Protein AF-A0A178EFN9-F1 (afdb_monomer)

pLDDT: mean 79.37, std 20.4, range [29.25, 98.12]

Mean predicted aligned error: 11.9 Å

Radius of gyration: 24.53 Å; Cα contacts (8 Å, |Δi|>4): 464; chains: 1; bounding box: 52×57×67 Å

Solvent-accessible surface area (backbone atoms only — not comparable to full-atom values): 20384 Å² total; per-residue (Å²): 136,83,85,78,79,77,87,77,89,69,90,78,78,89,78,88,77,84,82,79,88,77,90,71,89,74,72,82,73,59,66,64,59,57,55,54,67,71,31,71,63,54,55,52,53,62,71,69,46,51,75,69,51,45,48,48,52,30,69,74,31,69,67,50,29,67,67,36,65,81,36,65,70,52,40,48,57,56,51,56,60,67,62,61,73,94,62,88,69,56,69,47,50,13,76,84,83,54,54,77,31,40,63,90,58,31,48,48,62,30,41,59,79,42,78,42,79,45,92,44,94,91,48,72,61,51,34,25,23,26,43,67,80,42,89,60,46,27,36,39,40,52,67,79,77,77,46,96,76,67,67,94,82,65,75,77,89,65,59,48,92,80,42,82,88,38,65,62,56,60,53,42,23,37,30,35,28,77,89,49,94,54,77,51,75,68,42,52,33,65,60,60,27,67,38,46,54,12,61,46,55,66,54,66,59,66,87,60,85,87,48,63,77,49,37,61,46,44,39,61,60,34,54,56,64,52,49,36,47,40,46,28,18,67,67,48,44,74,70,18,51,35,70,35,57,67,51,35,67,79,57,50,69,88,60,81,78,43,76,84,76,92,52,68,70,70,45,76,30,70,54,23,52,30,66,65,30,67,72,35,50,34,35,55,72,60,47,53,53,48,54,51,49,38,54,68,66,52,83,50,96,62,90,68,80,94,54,92,79,45,54,8,68,77,69,80,44,64,38,80,44,34,35,29,70,69,72,62,11,39,40,51,65,86,77,71,87,120

Sequence (338 aa):
MKRKRSPELVNVEARKKSALNSSQDEKPKALLVECLQQYGLLRSIVSSLLPEDLLALALSSKAIHSAIVPRPCSLTNLLGKLESVDRHVETKPCIRCKVTTCDECRIHCLYQSIYEAPSDPDDLPNFSGHVLLDKDEVPILSPHHLVHELPPDSKPWADPSKSLDGPYHDQGFLDAPLEMDMPGTPESMKELLDLDLGQHSLVNFSGSSHFARPTAVLRALCMTTEARKVAICSSCYDGRAKNGPAAMAPPMTGLSWIPEMNDTSIKPCHCTMRSHFVDRWLCLRCYEVEKSTIGLCNNSEEFKWPGVGELCRCEEHKADHVICVWCWGEVKDYNYEH

Secondary structure (DSSP, 8-state):
------------------------------HHHHHHHH-HHHHHHHHTS-HHHHHHHHHH-HHHHHHHTT-HHHHHHHHTTTS-------EEE-TTT--EEEGGGB--SEEEEEEE--SSTTSPPEEEEEETT-SS-EEEE-HHHH-SS--TTPPPP--TTT-SS---TT-SEE---TT-------EEHHHHHH--TTT--GGGT---TTS-SS-TTTHHHHHHHHHTEEEE-HHHHHHTGGG-GGGSSS---S-TTSPP--SSSPPBP---HIIIIISS--BHHHHHHHHHHHHHHS--SS-----TTPBPTTSSSB--EEEETTT-PBP--TT---

Structure (mmCIF, N/CA/C/O backbone):
data_AF-A0A178EFN9-F1
#
_entry.id   AF-A0A178EFN9-F1
#
loop_
_atom_site.group_PDB
_atom_site.id
_atom_site.type_symbol
_atom_site.label_atom_id
_atom_site.label_alt_id
_atom_site.label_comp_id
_atom_site.label_asym_id
_atom_site.label_entity_id
_atom_site.label_seq_id
_atom_site.pdbx_PDB_ins_code
_atom_site.Cartn_x
_atom_site.Cartn_y
_atom_site.Cartn_z
_atom_site.occupancy
_atom_site.B_iso_or_equiv
_atom_site.auth_seq_id
_atom_site.auth_comp_id
_atom_site.auth_asym_id
_atom_site.auth_atom_id
_atom_site.pdbx_PDB_model_num
ATOM 1 N N . MET A 1 1 ? 27.456 5.545 -5.281 1.00 35.94 1 MET A N 1
ATOM 2 C CA . MET A 1 1 ? 27.609 6.657 -6.249 1.00 35.94 1 MET A CA 1
ATOM 3 C C . MET A 1 1 ? 27.404 7.997 -5.548 1.00 35.94 1 MET A C 1
ATOM 5 O O . MET A 1 1 ? 26.344 8.229 -4.988 1.00 35.94 1 MET A O 1
ATOM 9 N N . LYS A 1 2 ? 28.412 8.878 -5.527 1.00 29.25 2 LYS A N 1
ATOM 10 C CA . LYS A 1 2 ? 28.249 10.255 -5.032 1.00 29.25 2 LYS A CA 1
ATOM 11 C C . LYS A 1 2 ? 27.724 11.108 -6.184 1.00 29.25 2 LYS A C 1
ATOM 13 O O . LYS A 1 2 ? 28.490 11.394 -7.101 1.00 29.25 2 LYS A O 1
ATOM 18 N N . ARG A 1 3 ? 2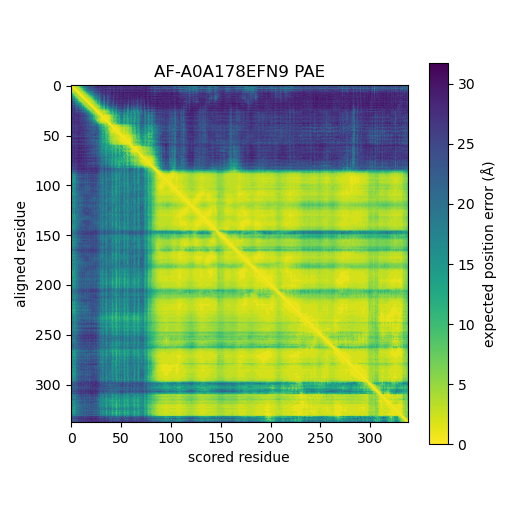6.464 11.551 -6.131 1.00 41.88 3 ARG A N 1
ATOM 19 C CA . ARG A 1 3 ? 26.011 12.674 -6.966 1.00 41.88 3 ARG A CA 1
ATOM 20 C C . ARG A 1 3 ? 26.815 13.910 -6.549 1.00 41.88 3 ARG A C 1
ATOM 22 O O . ARG A 1 3 ? 26.495 14.577 -5.568 1.00 41.88 3 ARG A O 1
ATOM 29 N N . LYS A 1 4 ? 27.912 14.185 -7.259 1.00 33.22 4 LYS A N 1
ATOM 30 C CA . LYS A 1 4 ? 28.626 15.462 -7.177 1.00 33.22 4 LYS A CA 1
ATOM 31 C C . LYS A 1 4 ? 27.714 16.527 -7.787 1.00 33.22 4 LYS A C 1
ATOM 33 O O . LYS A 1 4 ? 27.714 16.717 -8.997 1.00 33.22 4 LYS A O 1
ATOM 38 N N . ARG A 1 5 ? 26.943 17.231 -6.955 1.00 44.25 5 ARG A N 1
ATOM 39 C CA . ARG A 1 5 ? 26.426 18.550 -7.335 1.00 44.25 5 ARG A CA 1
ATOM 40 C C . ARG A 1 5 ? 27.603 19.526 -7.298 1.00 44.25 5 ARG A C 1
ATOM 42 O O . ARG A 1 5 ? 28.142 19.814 -6.233 1.00 44.25 5 ARG A O 1
ATOM 49 N N . SER A 1 6 ? 28.037 19.954 -8.480 1.00 32.44 6 SER A N 1
ATOM 50 C CA . SER A 1 6 ? 28.964 21.073 -8.661 1.00 32.44 6 SER A CA 1
ATOM 51 C C . SER A 1 6 ? 28.305 22.372 -8.172 1.00 32.44 6 SER A C 1
ATOM 53 O O . SER A 1 6 ? 27.166 22.630 -8.568 1.00 32.44 6 SER A O 1
ATOM 55 N N . PRO A 1 7 ? 28.969 23.200 -7.345 1.00 43.84 7 PRO A N 1
ATOM 56 C CA . PRO A 1 7 ? 28.558 24.572 -7.115 1.00 43.84 7 PRO A CA 1
ATOM 57 C C . PRO A 1 7 ? 29.321 25.480 -8.087 1.00 43.84 7 PRO A C 1
ATOM 59 O O . PRO A 1 7 ? 30.402 25.971 -7.768 1.00 43.84 7 PRO A O 1
ATOM 62 N N . GLU A 1 8 ? 28.765 25.716 -9.274 1.00 34.41 8 GLU A N 1
ATOM 63 C CA . GLU A 1 8 ? 29.223 26.809 -10.135 1.00 34.41 8 GLU A CA 1
ATOM 64 C C . GLU A 1 8 ? 28.303 28.019 -9.968 1.00 34.41 8 GLU A C 1
ATOM 66 O O . GLU A 1 8 ? 27.203 28.103 -10.511 1.00 34.41 8 GLU A O 1
ATOM 71 N N . LEU A 1 9 ? 28.792 28.971 -9.171 1.00 47.69 9 LEU A N 1
ATOM 72 C CA . LEU A 1 9 ? 28.376 30.367 -9.200 1.00 47.69 9 LEU A CA 1
ATOM 73 C C . LEU A 1 9 ? 28.782 30.956 -10.554 1.00 47.69 9 LEU A C 1
ATOM 75 O O . LEU A 1 9 ? 29.934 31.338 -10.749 1.00 47.69 9 LEU A O 1
ATOM 79 N N . VAL A 1 10 ? 27.830 31.053 -11.479 1.00 37.47 10 VAL A N 1
ATOM 80 C CA . VAL A 1 10 ? 27.994 31.833 -12.708 1.00 37.47 10 VAL A CA 1
ATOM 81 C C . VAL A 1 10 ? 26.963 32.954 -12.709 1.00 37.47 10 VAL A C 1
ATOM 83 O O . VAL A 1 10 ? 25.757 32.725 -12.763 1.00 37.47 10 VAL A O 1
ATOM 86 N N . ASN A 1 11 ? 27.477 34.182 -12.629 1.00 42.84 11 ASN A N 1
ATOM 87 C CA . ASN A 1 11 ? 26.756 35.420 -12.895 1.00 42.84 11 ASN A CA 1
ATOM 88 C C . ASN A 1 11 ? 26.011 35.319 -14.231 1.00 42.84 11 ASN A C 1
ATOM 90 O O . ASN A 1 11 ? 26.639 35.178 -15.280 1.00 42.84 11 ASN A O 1
ATOM 94 N N . VAL A 1 12 ? 24.687 35.457 -14.203 1.00 32.41 12 VAL A N 1
ATOM 95 C CA . VAL A 1 12 ? 23.889 35.634 -15.417 1.00 32.41 12 VAL A CA 1
ATOM 96 C C . VAL A 1 12 ? 23.552 37.113 -15.554 1.00 32.41 12 VAL A C 1
ATOM 98 O O . VAL A 1 12 ? 22.639 37.631 -14.915 1.00 32.41 12 VAL A O 1
ATOM 101 N N . GLU A 1 13 ? 24.309 37.795 -16.412 1.00 33.09 13 GLU A N 1
ATOM 102 C CA . GLU A 1 13 ? 23.909 39.077 -16.979 1.00 33.09 13 GLU A CA 1
ATOM 103 C C . GLU A 1 13 ? 22.621 38.904 -17.794 1.00 33.09 13 GLU A C 1
ATOM 105 O O . GLU A 1 13 ? 22.495 38.028 -18.657 1.00 33.09 13 GLU A O 1
ATOM 110 N N . ALA A 1 14 ? 21.657 39.780 -17.527 1.00 37.41 14 ALA A N 1
ATOM 111 C CA . ALA A 1 14 ? 20.380 39.845 -18.214 1.00 37.41 14 ALA A CA 1
ATOM 112 C C . ALA A 1 14 ? 20.564 40.169 -19.710 1.00 37.41 14 ALA A C 1
ATOM 114 O O . ALA A 1 14 ? 20.709 41.326 -20.107 1.00 37.41 14 ALA A O 1
ATOM 115 N N . ARG A 1 15 ? 20.490 39.146 -20.571 1.00 34.66 15 ARG A N 1
ATOM 116 C CA . ARG A 1 15 ? 20.338 39.324 -22.023 1.00 34.66 15 ARG A CA 1
ATOM 117 C C . ARG A 1 15 ? 18.866 39.337 -22.418 1.00 34.66 15 ARG A C 1
ATOM 119 O O . ARG A 1 15 ? 18.204 38.309 -22.526 1.00 34.66 15 ARG A O 1
ATOM 126 N N . LYS A 1 16 ? 18.391 40.547 -22.700 1.00 41.34 16 LYS A N 1
ATOM 127 C CA . LYS A 1 16 ? 17.114 40.878 -23.336 1.00 41.34 16 LYS A CA 1
ATOM 128 C C . LYS A 1 16 ? 17.080 40.282 -24.756 1.00 41.34 16 LYS A C 1
ATOM 130 O O . LYS A 1 16 ? 17.695 40.828 -25.669 1.00 41.34 16 LYS A O 1
ATOM 135 N N . LYS A 1 17 ? 16.385 39.155 -24.953 1.00 36.28 17 LYS A N 1
ATOM 136 C CA . LYS A 1 17 ? 16.072 38.619 -26.290 1.00 36.28 17 LYS A CA 1
ATOM 137 C C . LYS A 1 17 ? 14.724 39.162 -26.761 1.00 36.28 17 LYS A C 1
ATOM 139 O O . LYS A 1 17 ? 13.675 38.825 -26.229 1.00 36.28 17 LYS A O 1
ATOM 144 N N . SER A 1 18 ? 14.805 40.023 -27.770 1.00 39.03 18 SER A N 1
ATOM 145 C CA . SER A 1 18 ? 13.711 40.457 -28.636 1.00 39.03 18 SER A CA 1
ATOM 146 C C . SER A 1 18 ? 13.150 39.254 -29.401 1.00 39.03 18 SER A C 1
ATOM 148 O O . SER A 1 18 ? 13.872 38.652 -30.196 1.00 39.03 18 SER A O 1
ATOM 150 N N . ALA A 1 19 ? 11.877 38.922 -29.181 1.00 36.00 19 ALA A N 1
ATOM 151 C CA . ALA A 1 19 ? 11.139 37.957 -29.985 1.00 36.00 19 ALA A CA 1
ATOM 152 C C . ALA A 1 19 ? 10.536 38.667 -31.208 1.00 36.00 19 ALA A C 1
ATOM 154 O O . ALA A 1 19 ? 9.646 39.505 -31.073 1.00 36.00 19 ALA A O 1
ATOM 155 N N . LEU A 1 20 ? 11.043 38.336 -32.399 1.00 40.62 20 LEU A N 1
ATOM 156 C CA . LEU A 1 20 ? 10.327 38.566 -33.649 1.00 40.62 20 LEU A CA 1
ATOM 157 C C . LEU A 1 20 ? 9.302 37.441 -33.823 1.00 40.62 20 LEU A C 1
ATOM 159 O O . LEU A 1 20 ? 9.655 36.263 -33.835 1.00 40.62 20 LEU A O 1
ATOM 163 N N . ASN A 1 21 ? 8.043 37.840 -33.970 1.00 40.84 21 ASN A N 1
ATOM 164 C CA . ASN A 1 21 ? 6.918 36.988 -34.320 1.00 40.84 21 ASN A CA 1
ATOM 165 C C . ASN A 1 21 ? 7.141 36.330 -35.690 1.00 40.84 21 ASN A C 1
ATOM 167 O O . ASN A 1 21 ? 7.241 37.023 -36.701 1.00 40.84 21 ASN A O 1
ATOM 171 N N . SER A 1 22 ? 7.147 34.998 -35.719 1.00 42.97 22 SER A N 1
ATOM 172 C CA . SER A 1 22 ? 6.887 34.207 -36.922 1.00 42.97 22 SER A CA 1
ATOM 173 C C . SER A 1 22 ? 5.625 33.394 -36.659 1.00 42.97 22 SER A C 1
ATOM 175 O O . SER A 1 22 ? 5.648 32.403 -35.932 1.00 42.97 22 SER A O 1
ATOM 177 N N . SER A 1 23 ? 4.501 33.880 -37.179 1.00 47.91 23 SER A N 1
ATOM 178 C CA . SER A 1 23 ? 3.215 33.191 -37.160 1.00 47.91 23 SER A CA 1
ATOM 179 C C . SER A 1 23 ? 3.258 32.037 -38.157 1.00 47.91 23 SER A C 1
ATOM 181 O O . SER A 1 23 ? 3.056 32.242 -39.355 1.00 47.91 23 SER A O 1
ATOM 183 N N . GLN A 1 24 ? 3.544 30.832 -37.670 1.00 40.91 24 GLN A N 1
ATOM 184 C CA . GLN A 1 24 ? 3.200 29.610 -38.387 1.00 40.91 24 GLN A CA 1
ATOM 185 C C . GLN A 1 24 ? 1.846 29.105 -37.887 1.00 40.91 24 GLN A C 1
ATOM 187 O O . GLN A 1 24 ? 1.642 28.956 -36.686 1.00 40.91 24 GLN A O 1
ATOM 192 N N . ASP A 1 25 ? 0.937 28.878 -38.836 1.00 50.22 25 ASP A N 1
ATOM 193 C CA . ASP A 1 25 ? -0.364 28.229 -38.668 1.00 50.22 25 ASP A CA 1
ATOM 194 C C . ASP A 1 25 ? -0.211 26.871 -37.961 1.00 50.22 25 ASP A C 1
ATOM 196 O O . ASP A 1 25 ? 0.028 25.835 -38.592 1.00 50.22 25 ASP A O 1
ATOM 200 N N . GLU A 1 26 ? -0.370 26.849 -36.637 1.00 44.16 26 GLU A N 1
ATOM 201 C CA . GLU A 1 26 ? -0.594 25.604 -35.913 1.00 44.16 26 GLU A CA 1
ATOM 202 C C . GLU A 1 26 ? -2.030 25.146 -36.170 1.00 44.16 26 GLU A C 1
ATOM 204 O O . GLU A 1 26 ? -3.004 25.718 -35.678 1.00 44.16 26 GLU A O 1
ATOM 209 N N . LYS A 1 27 ? -2.167 24.080 -36.966 1.00 45.72 27 LYS A N 1
ATOM 210 C CA . LYS A 1 27 ? -3.436 23.362 -37.102 1.00 45.72 27 LYS A CA 1
ATOM 211 C C . LYS A 1 27 ? -3.943 22.986 -35.704 1.00 45.72 27 LYS A C 1
ATOM 213 O O . LYS A 1 27 ? -3.154 22.447 -34.924 1.00 45.72 27 LYS A O 1
ATOM 218 N N . PRO A 1 28 ? -5.239 23.188 -35.402 1.00 44.12 28 PRO A N 1
ATOM 219 C CA . PRO A 1 28 ? -5.792 22.858 -34.098 1.00 44.12 28 PRO A CA 1
ATOM 220 C C . PRO A 1 28 ? -5.545 21.376 -33.811 1.00 44.12 28 PRO A C 1
ATOM 222 O O . PRO A 1 28 ? -6.045 20.493 -34.517 1.00 44.12 28 PRO A O 1
ATOM 225 N N . LYS A 1 29 ? -4.715 21.103 -32.800 1.00 45.50 29 LYS A N 1
ATOM 226 C CA . LYS A 1 29 ? -4.507 19.748 -32.293 1.00 45.50 29 LYS A CA 1
ATOM 227 C C . LYS A 1 29 ? -5.852 19.262 -31.758 1.00 45.50 29 LYS A C 1
ATOM 229 O O . LYS A 1 29 ? -6.569 19.992 -31.079 1.00 45.50 29 LYS A O 1
ATOM 234 N N . ALA A 1 30 ? -6.244 18.050 -32.140 1.00 45.56 30 ALA A N 1
ATOM 235 C CA . ALA A 1 30 ? -7.515 17.485 -31.714 1.00 45.56 30 ALA A CA 1
ATOM 236 C C . ALA A 1 30 ? -7.494 17.321 -30.188 1.00 45.56 30 ALA A C 1
ATOM 238 O O . ALA A 1 30 ? -6.746 16.488 -29.684 1.00 45.56 30 ALA A O 1
ATOM 239 N N . LEU A 1 31 ? -8.336 18.085 -29.485 1.00 48.25 31 LEU A N 1
ATOM 240 C CA . LEU A 1 31 ? -8.514 18.066 -28.024 1.00 48.25 31 LEU A CA 1
ATOM 241 C C . LEU A 1 31 ? -8.626 16.649 -27.448 1.00 48.25 31 LEU A C 1
ATOM 243 O O . LEU A 1 31 ? -8.136 16.384 -26.363 1.00 48.25 31 LEU A O 1
ATOM 247 N N . LEU A 1 32 ? -9.202 15.707 -28.201 1.00 44.31 32 LEU A N 1
ATOM 248 C CA . LEU A 1 32 ? -9.293 14.310 -27.786 1.00 44.31 32 LEU A CA 1
ATOM 249 C C . LEU A 1 32 ? -7.921 13.624 -27.666 1.00 44.31 32 LEU A C 1
ATOM 251 O O . LEU A 1 32 ? -7.755 12.792 -26.790 1.00 44.31 32 LEU A O 1
ATOM 255 N N . VAL A 1 33 ? -6.935 13.950 -28.507 1.00 44.97 33 VAL A N 1
ATOM 256 C CA . VAL A 1 33 ? -5.577 13.378 -28.420 1.00 44.97 33 VAL A CA 1
ATOM 257 C C . VAL A 1 33 ? -4.830 13.939 -27.212 1.00 44.97 33 VAL A C 1
ATOM 259 O O . VAL A 1 33 ? -4.165 13.173 -26.525 1.00 44.97 33 VAL A O 1
ATOM 262 N N . GLU A 1 34 ? -4.998 15.226 -26.901 1.00 52.00 34 GLU A N 1
ATOM 263 C CA . GLU A 1 34 ? -4.483 15.805 -25.652 1.00 52.00 34 GLU A CA 1
ATOM 264 C C . GLU A 1 34 ? -5.189 15.201 -24.429 1.00 52.00 34 GLU A C 1
ATOM 266 O O . GLU A 1 34 ? -4.517 14.773 -23.494 1.00 52.00 34 GLU A O 1
ATOM 271 N N . CYS A 1 35 ? -6.516 15.031 -24.464 1.00 47.50 35 CYS A N 1
ATOM 272 C CA . CYS A 1 35 ? -7.255 14.349 -23.398 1.00 47.50 35 CYS A CA 1
ATOM 273 C C . CYS A 1 35 ? -6.843 12.873 -23.245 1.00 47.50 35 CYS A C 1
ATOM 275 O O . CYS A 1 35 ? -6.719 12.391 -22.127 1.00 47.50 35 CYS A O 1
ATOM 277 N N . LEU A 1 36 ? -6.594 12.142 -24.335 1.00 47.72 36 LEU A N 1
ATOM 278 C CA . LEU A 1 36 ? -6.153 10.740 -24.285 1.00 47.72 36 LEU A CA 1
ATOM 279 C C . LEU A 1 36 ? -4.701 10.598 -23.802 1.00 47.72 36 LEU A C 1
ATOM 281 O O . LEU A 1 36 ? -4.361 9.582 -23.201 1.00 47.72 36 LEU A O 1
ATOM 285 N N . GLN A 1 37 ? -3.852 11.601 -24.040 1.00 46.38 37 GLN A N 1
ATOM 286 C CA . GLN A 1 37 ? -2.479 11.655 -23.526 1.00 46.38 37 GLN A CA 1
ATOM 287 C C . GLN A 1 37 ? -2.418 12.028 -22.039 1.00 46.38 37 GLN A C 1
ATOM 289 O O . GLN A 1 37 ? -1.485 11.615 -21.356 1.00 46.38 37 GLN A O 1
ATOM 294 N N . GLN A 1 38 ? -3.412 12.759 -21.528 1.00 47.25 38 GLN A N 1
ATOM 295 C CA . GLN A 1 38 ? -3.465 13.191 -20.127 1.00 47.25 38 GLN A CA 1
ATOM 296 C C . GLN A 1 38 ? -3.946 12.112 -19.143 1.00 47.25 38 GLN A C 1
ATOM 298 O O . GLN A 1 38 ? -3.759 12.271 -17.940 1.00 47.25 38 GLN A O 1
ATOM 303 N N . TYR A 1 39 ? -4.508 10.995 -19.615 1.00 46.72 39 TYR A N 1
ATOM 304 C CA . TYR A 1 39 ? -4.984 9.916 -18.744 1.00 46.72 39 TYR A CA 1
ATOM 305 C C . TYR A 1 39 ? -4.222 8.610 -19.000 1.00 46.72 39 TYR A C 1
ATOM 307 O O . TYR A 1 39 ? -4.608 7.801 -19.845 1.00 46.72 39 TYR A O 1
ATOM 315 N N . GLY A 1 40 ? -3.182 8.343 -18.200 1.00 46.19 40 GLY A N 1
ATOM 316 C CA . GLY A 1 40 ? -2.511 7.030 -18.151 1.00 46.19 40 GLY A CA 1
ATOM 317 C C . GLY A 1 40 ? -3.483 5.863 -17.901 1.00 46.19 40 GLY A C 1
ATOM 318 O O . GLY A 1 40 ? -3.280 4.758 -18.403 1.00 46.19 40 GLY A O 1
ATOM 319 N N . LEU A 1 41 ? -4.613 6.144 -17.243 1.00 42.72 41 LEU A N 1
ATOM 320 C CA . LEU A 1 41 ? -5.727 5.216 -17.041 1.00 42.72 41 LEU A CA 1
ATOM 321 C C . LEU A 1 41 ? -6.368 4.751 -18.359 1.00 42.72 41 LEU A C 1
ATOM 323 O O . LEU A 1 41 ?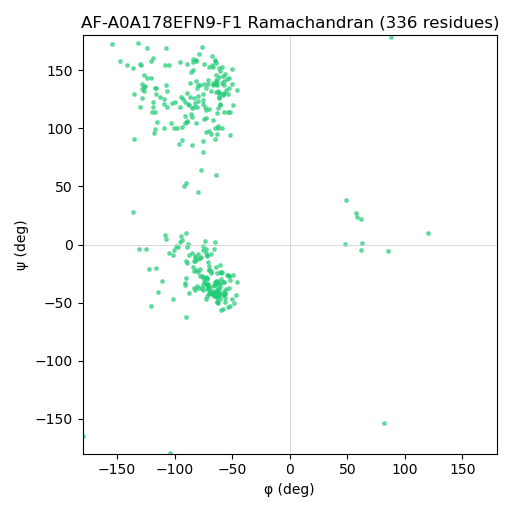 -6.687 3.578 -18.509 1.00 42.72 41 LEU A O 1
ATOM 327 N N . LEU A 1 42 ? -6.530 5.648 -19.338 1.00 53.06 42 LEU A N 1
ATOM 328 C CA . LEU A 1 42 ? -7.133 5.324 -20.635 1.00 53.06 42 LEU A CA 1
ATOM 329 C C . LEU A 1 42 ? -6.199 4.466 -21.484 1.00 53.06 42 LEU A C 1
ATOM 331 O O . LEU A 1 42 ? -6.670 3.560 -22.161 1.00 53.06 42 LEU A O 1
ATOM 335 N N . ARG A 1 43 ? -4.879 4.671 -21.389 1.00 51.03 43 ARG A N 1
ATOM 336 C CA . ARG A 1 43 ? -3.897 3.756 -21.990 1.00 51.03 43 ARG A CA 1
ATOM 337 C C . ARG A 1 43 ? -4.026 2.348 -21.407 1.00 51.03 43 ARG A C 1
ATOM 339 O O . ARG A 1 43 ? -4.001 1.406 -22.188 1.00 51.03 43 ARG A O 1
ATOM 346 N N . SER A 1 44 ? -4.200 2.236 -20.088 1.00 47.97 44 SER A N 1
ATOM 347 C CA . SER A 1 44 ? -4.365 0.960 -19.376 1.00 47.97 44 SER A CA 1
ATOM 348 C C . SER A 1 44 ? -5.697 0.261 -19.704 1.00 47.97 44 SER A C 1
ATOM 350 O O . SER A 1 44 ? -5.735 -0.942 -19.966 1.00 47.97 44 SER A O 1
ATOM 352 N N . ILE A 1 45 ? -6.794 1.025 -19.794 1.00 55.69 45 ILE A N 1
ATOM 353 C CA . ILE A 1 45 ? -8.109 0.524 -20.225 1.00 55.69 45 ILE A CA 1
ATOM 354 C C . ILE A 1 45 ? -8.036 0.032 -21.673 1.00 55.69 45 ILE A C 1
ATOM 356 O O . ILE A 1 45 ? -8.433 -1.091 -21.952 1.00 55.69 45 ILE A O 1
ATOM 360 N N . VAL A 1 46 ? -7.478 0.835 -22.585 1.00 61.25 46 VAL A N 1
ATOM 361 C CA . VAL A 1 46 ? -7.337 0.490 -24.009 1.00 61.25 46 VAL A CA 1
ATOM 362 C C . VAL A 1 46 ? -6.403 -0.708 -24.210 1.00 61.25 46 VAL A C 1
ATOM 364 O O . VAL A 1 46 ? -6.649 -1.502 -25.110 1.00 61.25 46 VAL A O 1
ATOM 367 N N . SER A 1 47 ? -5.377 -0.890 -23.370 1.00 52.94 47 SER A N 1
ATOM 368 C CA . SER A 1 47 ? -4.514 -2.082 -23.403 1.00 52.94 47 SER A CA 1
ATOM 369 C C . SER A 1 47 ? -5.136 -3.335 -22.784 1.00 52.94 47 SER A C 1
ATOM 371 O O . SER A 1 47 ? -4.573 -4.410 -22.949 1.00 52.94 47 SER A O 1
ATOM 373 N N . SER A 1 48 ? -6.267 -3.210 -22.085 1.00 54.28 48 SER A N 1
ATOM 374 C CA . SER A 1 48 ? -6.975 -4.333 -21.449 1.00 54.28 48 SER A CA 1
ATOM 375 C C . SER A 1 48 ? -8.187 -4.822 -22.252 1.00 54.28 48 SER A C 1
ATOM 377 O O . SER A 1 48 ? -8.840 -5.785 -21.857 1.00 54.28 48 SER A O 1
ATOM 379 N N . LEU A 1 49 ? -8.531 -4.141 -23.347 1.00 60.66 49 LEU A N 1
ATOM 380 C CA . LEU A 1 49 ? -9.625 -4.529 -24.233 1.00 60.66 49 LEU A CA 1
ATOM 381 C C . LEU A 1 49 ? -9.161 -5.626 -25.193 1.00 60.66 49 LEU A C 1
ATOM 383 O O . LEU A 1 49 ? -8.045 -5.572 -25.714 1.00 60.66 49 LEU A O 1
ATOM 387 N N . LEU A 1 50 ? -10.035 -6.597 -25.463 1.00 61.94 50 LEU A N 1
ATOM 388 C CA . LEU A 1 50 ? -9.787 -7.594 -26.500 1.00 61.94 50 LEU A CA 1
ATOM 389 C C . LEU A 1 50 ? -9.747 -6.925 -27.883 1.00 61.94 50 LEU A C 1
ATOM 391 O O . LEU A 1 50 ? -10.314 -5.842 -28.057 1.00 61.94 50 LEU A O 1
ATOM 395 N N . PRO A 1 51 ? -9.114 -7.548 -28.892 1.00 54.56 51 PRO A N 1
ATOM 396 C CA . PRO A 1 51 ? -9.077 -7.005 -30.248 1.00 54.56 51 PRO A CA 1
ATOM 397 C C . PRO A 1 51 ? -10.468 -6.658 -30.797 1.00 54.56 51 PRO A C 1
ATOM 399 O O . PRO A 1 51 ? -10.620 -5.623 -31.452 1.00 54.56 51 PRO A O 1
ATOM 402 N N . GLU A 1 52 ? -11.495 -7.464 -30.494 1.00 50.41 52 GLU A N 1
ATOM 403 C CA . GLU A 1 52 ? -12.871 -7.174 -30.908 1.00 50.41 52 GLU A CA 1
ATOM 404 C C . GLU A 1 52 ? -13.470 -5.973 -30.163 1.00 50.41 52 GLU A C 1
ATOM 406 O O . GLU A 1 52 ? -14.176 -5.171 -30.774 1.00 50.41 52 GLU A O 1
ATOM 411 N N . ASP A 1 53 ? -13.150 -5.797 -28.879 1.00 55.22 53 ASP A N 1
ATOM 412 C CA . ASP A 1 53 ? -13.636 -4.688 -28.050 1.00 55.22 53 ASP A CA 1
ATOM 413 C C . ASP A 1 53 ? -12.929 -3.368 -28.379 1.00 55.22 53 ASP A C 1
ATOM 415 O O . ASP A 1 53 ? -13.547 -2.305 -28.370 1.00 55.22 53 ASP A O 1
ATOM 419 N N . LEU A 1 54 ? -11.643 -3.424 -28.729 1.00 62.25 54 LEU A N 1
ATOM 420 C CA . LEU A 1 54 ? -10.869 -2.308 -29.277 1.00 62.25 54 LEU A CA 1
ATOM 421 C C . LEU A 1 54 ? -11.425 -1.861 -30.624 1.00 62.25 54 LEU A C 1
ATOM 423 O O . LEU A 1 54 ? -11.576 -0.662 -30.864 1.00 62.25 54 LEU A O 1
ATOM 427 N N . LEU A 1 55 ? -11.756 -2.821 -31.491 1.00 55.62 55 LEU A N 1
ATOM 428 C CA . LEU A 1 55 ? -12.400 -2.554 -32.770 1.00 55.62 55 LEU A CA 1
ATOM 429 C C . LEU A 1 55 ? -13.808 -1.985 -32.558 1.00 55.62 55 LEU A C 1
ATOM 431 O O . LEU A 1 55 ? -14.153 -0.987 -33.184 1.00 55.62 55 LEU A O 1
ATOM 435 N N . ALA A 1 56 ? -14.599 -2.541 -31.640 1.00 60.03 56 ALA A N 1
ATOM 436 C CA . ALA A 1 56 ? -15.921 -2.026 -31.293 1.00 60.03 56 ALA A CA 1
ATOM 437 C C . ALA A 1 56 ? -15.850 -0.619 -30.678 1.00 60.03 56 ALA A C 1
ATOM 439 O O . ALA A 1 56 ? -16.652 0.244 -31.037 1.00 60.03 56 ALA A O 1
ATOM 440 N N . LEU A 1 57 ? -14.870 -0.337 -29.814 1.00 67.19 57 LEU A N 1
ATOM 441 C CA . LEU A 1 57 ? -14.619 0.988 -29.237 1.00 67.19 57 LEU A CA 1
ATOM 442 C C . LEU A 1 57 ? -14.169 1.994 -30.307 1.00 67.19 57 LEU A C 1
ATOM 444 O O . LEU A 1 57 ? -14.648 3.130 -30.341 1.00 67.19 57 LEU A O 1
ATOM 448 N N . ALA A 1 58 ? -13.285 1.571 -31.212 1.00 58.75 58 ALA A N 1
ATOM 449 C CA . ALA A 1 58 ? -12.856 2.378 -32.344 1.00 58.75 58 ALA A CA 1
ATOM 450 C C . ALA A 1 58 ? -14.029 2.673 -33.290 1.00 58.75 58 ALA A C 1
ATOM 452 O O . ALA A 1 58 ? -14.193 3.817 -33.690 1.00 58.75 58 ALA A O 1
ATOM 453 N N . LEU A 1 59 ? -14.876 1.691 -33.609 1.00 54.56 59 LEU A N 1
ATOM 454 C CA . LEU A 1 59 ? -16.022 1.845 -34.515 1.00 54.56 59 LEU A CA 1
ATOM 455 C C . LEU A 1 59 ? -17.197 2.615 -33.889 1.00 54.56 59 LEU A C 1
ATOM 457 O O . LEU A 1 59 ? -17.901 3.333 -34.598 1.00 54.56 59 LEU A O 1
ATOM 461 N N . SER A 1 60 ? -17.410 2.499 -32.575 1.00 54.16 60 SER A N 1
ATOM 462 C CA . SER A 1 60 ? -18.493 3.190 -31.854 1.00 54.16 60 SER A CA 1
ATOM 463 C C . SER A 1 60 ? -18.176 4.655 -31.548 1.00 54.16 60 SER A C 1
ATOM 465 O O . SER A 1 60 ? -19.092 5.471 -31.432 1.00 54.16 60 SER A O 1
ATOM 467 N N . SER A 1 61 ? -16.894 5.029 -31.488 1.00 64.00 61 SER A N 1
ATOM 468 C CA . SER A 1 61 ? -16.464 6.415 -31.298 1.00 64.00 61 SER A CA 1
ATOM 469 C C . SER A 1 61 ? -15.842 6.986 -32.570 1.00 64.00 61 SER A C 1
ATOM 471 O O . SER A 1 61 ? -14.656 6.814 -32.856 1.00 64.00 61 SER A O 1
ATOM 473 N N . LYS A 1 62 ? -16.634 7.771 -33.314 1.00 58.88 62 LYS A N 1
ATOM 474 C CA . LYS A 1 62 ? -16.211 8.469 -34.546 1.00 58.88 62 LYS A CA 1
ATOM 475 C C . LYS A 1 62 ? -14.926 9.293 -34.357 1.00 58.88 62 LYS A C 1
ATOM 477 O O . LYS A 1 62 ? -14.139 9.440 -35.294 1.00 58.88 62 LYS A O 1
ATOM 482 N N . ALA A 1 63 ? -14.705 9.813 -33.151 1.00 54.72 63 ALA A N 1
ATOM 483 C CA . ALA A 1 63 ? -13.530 10.601 -32.806 1.00 54.72 63 ALA A CA 1
ATOM 484 C C . ALA A 1 63 ? -12.280 9.734 -32.543 1.00 54.72 63 ALA A C 1
ATOM 486 O O . ALA A 1 63 ? -11.195 10.105 -32.986 1.00 54.72 63 ALA A O 1
ATOM 487 N N . ILE A 1 64 ? -12.426 8.555 -31.921 1.00 56.78 64 ILE A N 1
ATOM 488 C CA . ILE A 1 64 ? -11.328 7.587 -31.729 1.00 56.78 64 ILE A CA 1
ATOM 489 C C . ILE A 1 64 ? -10.957 6.933 -33.065 1.00 56.78 64 ILE A C 1
ATOM 491 O O . ILE A 1 64 ? -9.774 6.889 -33.408 1.00 56.78 64 ILE A O 1
ATOM 495 N N . HIS A 1 65 ? -11.950 6.530 -33.871 1.00 56.97 65 HIS A N 1
ATOM 496 C CA . HIS A 1 65 ? -11.724 6.024 -35.227 1.00 56.97 65 HIS A CA 1
ATOM 497 C C . HIS A 1 65 ? -10.873 6.997 -36.045 1.00 56.97 65 HIS A C 1
ATOM 499 O O . HIS A 1 65 ? -9.841 6.621 -36.587 1.00 56.97 65 HIS A O 1
ATOM 505 N N . SER A 1 66 ? -11.285 8.268 -36.098 1.00 54.44 66 SER A N 1
ATOM 506 C CA . SER A 1 66 ? -10.628 9.300 -36.910 1.00 54.44 66 SER A CA 1
ATOM 507 C C . SER A 1 66 ? -9.232 9.670 -36.399 1.00 54.44 66 SER A C 1
ATOM 509 O O . SER A 1 66 ? -8.405 10.143 -37.177 1.00 54.44 66 SER A O 1
ATOM 511 N N . ALA A 1 67 ? -8.956 9.458 -35.110 1.00 53.12 67 ALA A N 1
ATOM 512 C CA . ALA A 1 67 ? -7.652 9.720 -34.512 1.00 53.12 67 ALA A CA 1
ATOM 513 C C . ALA A 1 67 ? -6.654 8.564 -34.717 1.00 53.12 67 ALA A C 1
ATOM 515 O O . ALA A 1 67 ? -5.468 8.826 -34.923 1.00 53.12 67 ALA A O 1
ATOM 516 N N . ILE A 1 68 ? -7.120 7.309 -34.667 1.00 50.88 68 ILE A N 1
ATOM 517 C CA . ILE A 1 68 ? -6.256 6.117 -34.618 1.00 50.88 68 ILE A CA 1
ATOM 518 C C . ILE A 1 68 ? -6.132 5.427 -35.983 1.00 50.88 68 ILE A C 1
ATOM 520 O O . ILE A 1 68 ? -5.024 5.107 -36.407 1.00 50.88 68 ILE A O 1
ATOM 524 N N . VAL A 1 69 ? -7.243 5.215 -36.693 1.00 52.25 69 VAL A N 1
ATOM 525 C CA . VAL A 1 69 ? -7.299 4.332 -37.875 1.00 52.25 69 VAL A CA 1
ATOM 526 C C . VAL A 1 69 ? -6.656 4.932 -39.142 1.00 52.25 69 VAL A C 1
ATOM 528 O O . VAL A 1 69 ? -5.956 4.204 -39.841 1.00 52.25 69 VAL A O 1
ATOM 531 N N . PRO A 1 70 ? -6.791 6.238 -39.461 1.00 51.41 70 PRO A N 1
ATOM 532 C CA . PRO A 1 70 ? -6.200 6.818 -40.672 1.00 51.41 70 PRO A CA 1
ATOM 533 C C . PRO A 1 70 ? -4.676 6.953 -40.636 1.00 51.41 70 PRO A C 1
ATOM 535 O O . PRO A 1 70 ? -4.084 7.350 -41.638 1.00 51.41 70 PRO A O 1
ATOM 538 N N . ARG A 1 71 ? -4.036 6.713 -39.484 1.00 54.22 71 ARG A N 1
ATOM 539 C CA . ARG A 1 71 ? -2.589 6.856 -39.307 1.00 54.22 71 ARG A CA 1
ATOM 540 C C . ARG A 1 71 ? -1.956 5.468 -39.305 1.00 54.22 71 ARG A C 1
ATOM 542 O O . ARG A 1 71 ? -2.032 4.799 -38.273 1.00 54.22 71 ARG A O 1
ATOM 549 N N . PRO A 1 72 ? -1.287 5.054 -40.400 1.00 45.62 72 PRO A N 1
ATOM 550 C CA . PRO A 1 72 ? -0.713 3.718 -40.515 1.00 45.62 72 PRO A CA 1
ATOM 551 C C . PRO A 1 72 ? 0.145 3.361 -39.300 1.00 45.62 72 PRO A C 1
ATOM 553 O O . PRO A 1 72 ? -0.119 2.355 -38.667 1.00 45.62 72 PRO A O 1
ATOM 556 N N . CYS A 1 73 ? 1.040 4.252 -38.856 1.00 44.75 73 CYS A N 1
ATOM 557 C CA . CYS A 1 73 ? 1.920 4.010 -37.705 1.00 44.75 73 CYS A CA 1
ATOM 558 C C . CYS A 1 73 ? 1.186 3.846 -36.358 1.00 44.75 73 CYS A C 1
ATOM 560 O O . CYS A 1 73 ? 1.666 3.135 -35.480 1.00 44.75 73 CYS A O 1
ATOM 562 N N . SER A 1 74 ? 0.038 4.503 -36.160 1.00 44.06 74 SER A N 1
ATOM 563 C CA . SER A 1 74 ? -0.752 4.382 -34.925 1.00 44.06 74 SER A CA 1
ATOM 564 C C . SER A 1 74 ? -1.513 3.060 -34.881 1.00 44.06 74 SER A C 1
ATOM 566 O O . SER A 1 74 ? -1.569 2.431 -33.827 1.00 44.06 74 SER A O 1
ATOM 568 N N . LEU A 1 75 ? -2.024 2.612 -36.031 1.00 49.44 75 LEU A N 1
ATOM 569 C CA . LEU A 1 75 ? -2.621 1.292 -36.191 1.00 49.44 75 LEU A CA 1
ATOM 570 C C . LEU A 1 75 ? -1.558 0.191 -36.058 1.00 49.44 75 LEU A C 1
ATOM 572 O O . LEU A 1 75 ? -1.781 -0.766 -35.330 1.00 49.44 75 LEU A O 1
ATOM 576 N N . THR A 1 76 ? -0.372 0.349 -36.654 1.00 51.84 76 THR A N 1
ATOM 577 C CA . THR A 1 76 ? 0.732 -0.615 -36.498 1.00 51.84 76 THR A CA 1
ATOM 578 C C . THR A 1 76 ? 1.257 -0.673 -35.062 1.00 51.84 76 THR A C 1
ATOM 580 O O . THR A 1 76 ? 1.590 -1.752 -34.606 1.00 51.84 76 THR A O 1
ATOM 583 N N . ASN A 1 77 ? 1.277 0.429 -34.303 1.00 51.00 77 ASN A N 1
ATOM 584 C CA . ASN A 1 77 ? 1.633 0.406 -32.873 1.00 51.00 77 ASN A CA 1
ATOM 585 C C . ASN A 1 77 ? 0.550 -0.232 -31.987 1.00 51.00 77 ASN A C 1
ATOM 587 O O . ASN A 1 77 ? 0.866 -0.781 -30.934 1.00 51.00 77 ASN A O 1
ATOM 591 N N . LEU A 1 78 ? -0.722 -0.135 -32.382 1.00 51.44 78 LEU A N 1
ATOM 592 C CA . LEU A 1 78 ? -1.831 -0.812 -31.709 1.00 51.44 78 LEU A CA 1
ATOM 593 C C . LEU A 1 78 ? -1.789 -2.321 -31.995 1.00 51.44 78 LEU A C 1
ATOM 595 O O . LEU A 1 78 ? -1.864 -3.119 -31.070 1.00 51.44 78 LEU A O 1
ATOM 599 N N . LEU A 1 79 ? -1.598 -2.697 -33.263 1.00 50.38 79 LEU A N 1
ATOM 600 C CA . LEU A 1 79 ? -1.507 -4.084 -33.727 1.00 50.38 79 LEU A CA 1
ATOM 601 C C . LEU A 1 79 ? -0.178 -4.756 -33.334 1.00 50.38 79 LEU A C 1
ATOM 603 O O . LEU A 1 79 ? -0.164 -5.931 -33.009 1.00 50.38 79 LEU A O 1
ATOM 607 N N . GLY A 1 80 ? 0.932 -4.021 -33.270 1.00 51.81 80 GLY A N 1
ATOM 608 C CA . GLY A 1 80 ? 2.230 -4.521 -32.797 1.00 51.81 80 GLY A CA 1
ATOM 609 C C . GLY A 1 80 ? 2.266 -4.780 -31.288 1.00 51.81 80 GLY A C 1
ATOM 610 O O . GLY A 1 80 ? 3.138 -5.489 -30.808 1.00 51.81 80 GLY A O 1
ATOM 611 N N . LYS A 1 81 ? 1.293 -4.253 -30.532 1.00 49.53 81 LYS A N 1
ATOM 612 C CA . LYS A 1 81 ? 1.015 -4.679 -29.151 1.00 49.53 81 LYS A CA 1
ATOM 613 C C . LYS A 1 81 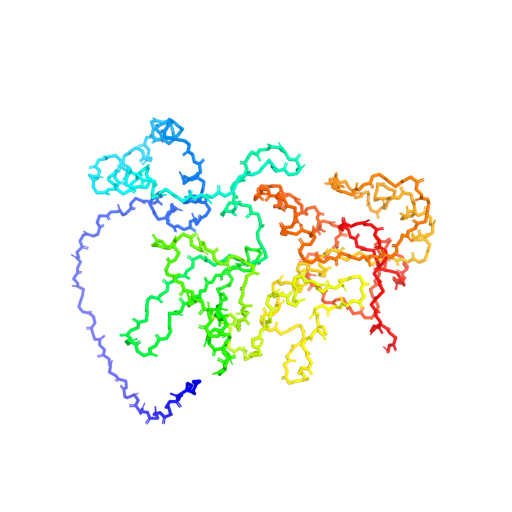? 0.128 -5.928 -29.072 1.00 49.53 81 LYS A C 1
ATOM 615 O O . LYS A 1 81 ? 0.038 -6.509 -27.998 1.00 49.53 81 LYS A O 1
ATOM 620 N N . LEU A 1 82 ? -0.519 -6.325 -30.175 1.00 44.31 82 LEU A N 1
ATOM 621 C CA . LEU A 1 82 ? -1.257 -7.591 -30.295 1.00 44.31 82 LEU A CA 1
ATOM 622 C C . LEU A 1 82 ? -0.333 -8.767 -30.634 1.00 44.31 82 LEU A C 1
ATOM 624 O O . LEU A 1 82 ? -0.667 -9.905 -30.323 1.00 44.31 82 LEU A O 1
ATOM 628 N N . GLU A 1 83 ? 0.841 -8.508 -31.214 1.00 47.38 83 GLU A N 1
ATOM 629 C CA . GLU A 1 83 ? 1.949 -9.468 -31.273 1.00 47.38 83 GLU A CA 1
ATOM 630 C C . GLU A 1 83 ? 2.642 -9.513 -29.902 1.00 47.38 83 GLU A C 1
ATOM 632 O O . GLU A 1 83 ? 3.779 -9.070 -29.737 1.00 47.38 83 GLU A O 1
ATOM 637 N N . SER A 1 84 ? 1.931 -9.964 -28.864 1.00 50.53 84 SER A N 1
ATOM 638 C CA . SER A 1 84 ? 2.534 -10.095 -27.540 1.00 50.53 84 SER A CA 1
ATOM 639 C C . SER A 1 84 ? 3.705 -11.072 -27.628 1.00 50.53 84 SER A C 1
ATOM 641 O O . SER A 1 84 ? 3.520 -12.244 -27.956 1.00 50.53 84 SER A O 1
ATOM 643 N N . VAL A 1 85 ? 4.907 -10.596 -27.297 1.00 56.31 85 VAL A N 1
ATOM 644 C CA . VAL A 1 85 ? 6.003 -11.459 -26.845 1.00 56.31 85 VAL A CA 1
ATOM 645 C C . VAL A 1 85 ? 5.408 -12.422 -25.819 1.00 56.31 85 VAL A C 1
ATOM 647 O O . VAL A 1 85 ? 4.644 -11.969 -24.971 1.00 56.31 85 VAL A O 1
ATOM 650 N N . ASP A 1 86 ? 5.717 -13.714 -25.940 1.00 66.81 86 ASP A N 1
ATOM 651 C CA . ASP A 1 86 ? 5.146 -14.855 -25.204 1.00 66.81 86 ASP A CA 1
ATOM 652 C C . ASP A 1 86 ? 5.440 -14.787 -23.687 1.00 66.81 86 ASP A C 1
ATOM 654 O O . ASP A 1 86 ? 6.133 -15.618 -23.097 1.00 66.81 86 ASP A O 1
ATOM 658 N N . ARG A 1 87 ? 4.986 -13.714 -23.038 1.00 70.25 87 ARG A N 1
ATOM 659 C CA . ARG A 1 87 ? 5.142 -13.471 -21.615 1.00 70.25 87 ARG A CA 1
ATOM 660 C C . ARG A 1 87 ? 4.064 -14.218 -20.884 1.00 70.25 87 ARG A C 1
ATOM 662 O O . ARG A 1 87 ? 2.873 -13.985 -21.075 1.00 70.25 87 ARG A O 1
ATOM 669 N N . HIS A 1 88 ? 4.509 -15.082 -19.992 1.00 81.56 88 HIS A N 1
ATOM 670 C CA . HIS A 1 88 ? 3.636 -15.751 -19.052 1.00 81.56 88 HIS A CA 1
ATOM 671 C C . HIS A 1 88 ? 3.236 -14.754 -17.961 1.00 81.56 88 HIS A C 1
ATOM 673 O O . HIS A 1 88 ? 3.813 -14.740 -16.878 1.00 81.56 88 HIS A O 1
ATOM 679 N N . VAL A 1 89 ? 2.265 -13.889 -18.263 1.00 87.12 89 VAL A N 1
ATOM 680 C CA . VAL A 1 89 ? 1.658 -13.018 -17.254 1.00 87.12 89 VAL A CA 1
ATOM 681 C C . VAL A 1 89 ? 0.632 -13.841 -16.487 1.00 87.12 89 VAL A C 1
ATOM 683 O O . VAL A 1 89 ? -0.338 -14.340 -17.059 1.00 87.12 89 VAL A O 1
ATOM 686 N N . GLU A 1 90 ? 0.841 -14.001 -15.182 1.00 91.38 90 GLU A N 1
ATOM 687 C CA . GLU A 1 90 ? -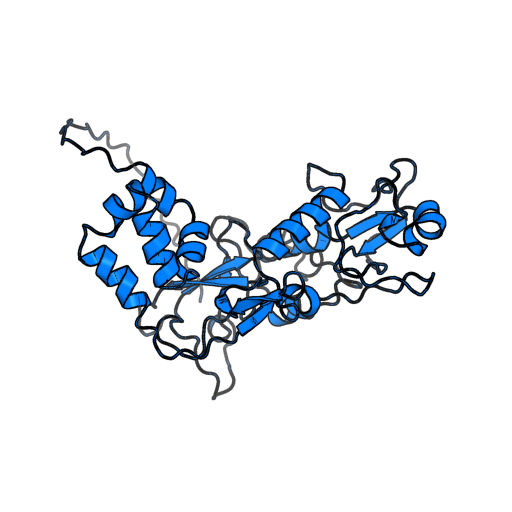0.102 -14.722 -14.333 1.00 91.38 90 GLU A CA 1
ATOM 688 C C . GLU A 1 90 ? -1.458 -13.998 -14.308 1.00 91.38 90 GLU A C 1
ATOM 690 O O . GLU A 1 90 ? -1.529 -12.775 -14.191 1.00 91.38 90 GLU A O 1
ATOM 695 N N . THR A 1 91 ? -2.559 -14.748 -14.390 1.00 93.62 91 THR A N 1
ATOM 696 C CA . THR A 1 91 ? -3.918 -14.196 -14.289 1.00 93.62 91 THR A CA 1
ATOM 697 C C . THR A 1 91 ? -4.713 -14.906 -13.208 1.00 93.62 91 THR A C 1
ATOM 699 O O . THR A 1 91 ? -4.708 -16.137 -13.152 1.00 93.62 91 THR A O 1
ATOM 702 N N . LYS A 1 92 ? -5.457 -14.152 -12.391 1.00 95.12 92 LYS A N 1
ATOM 703 C CA . LYS A 1 92 ? -6.389 -14.701 -11.392 1.00 95.12 92 LYS A CA 1
ATOM 704 C C . LYS A 1 92 ? -7.664 -13.854 -11.310 1.00 95.12 92 LYS A C 1
ATOM 706 O O . LYS A 1 92 ? -7.636 -12.663 -11.627 1.00 95.12 92 LYS A O 1
ATOM 711 N N . PRO A 1 93 ? -8.803 -14.431 -10.892 1.00 95.62 93 PRO A N 1
ATOM 712 C CA . PRO A 1 93 ? -10.025 -13.663 -10.688 1.00 95.62 93 PRO A CA 1
ATOM 713 C C . PRO A 1 93 ? -9.878 -12.684 -9.519 1.00 95.62 93 PRO A C 1
ATOM 715 O O . PRO A 1 93 ? -9.389 -13.044 -8.447 1.00 95.62 93 PRO A O 1
ATOM 718 N N . CYS A 1 94 ? -10.378 -11.462 -9.702 1.00 95.38 94 CYS A N 1
ATOM 719 C CA . CYS A 1 94 ? -10.476 -10.459 -8.651 1.00 95.38 94 CYS A CA 1
ATOM 720 C C . CYS A 1 94 ? -11.228 -11.028 -7.443 1.00 95.38 94 CYS A C 1
ATOM 722 O O . CYS A 1 94 ? -12.347 -11.526 -7.585 1.00 95.38 94 CYS A O 1
ATOM 724 N N . ILE A 1 95 ? -10.669 -10.904 -6.239 1.00 95.62 95 ILE A N 1
ATOM 725 C CA . ILE A 1 95 ? -11.248 -11.488 -5.025 1.00 95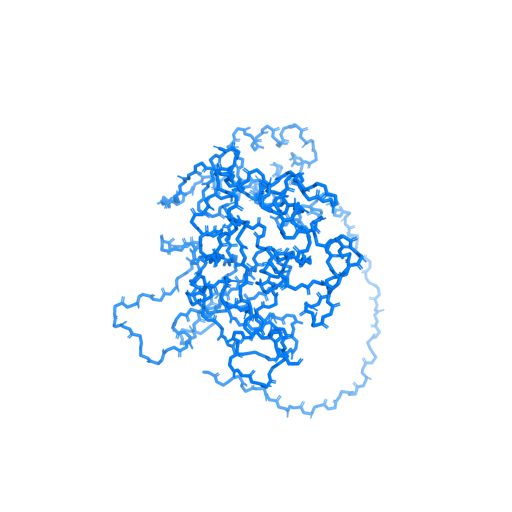.62 95 ILE A CA 1
ATOM 726 C C . ILE A 1 95 ? -12.681 -10.995 -4.768 1.00 95.62 95 ILE A C 1
ATOM 728 O O . ILE A 1 95 ? -13.516 -11.775 -4.302 1.00 95.62 95 ILE A O 1
ATOM 732 N N . ARG A 1 96 ? -12.985 -9.749 -5.163 1.00 94.12 96 ARG A N 1
ATOM 733 C CA . ARG A 1 96 ? -14.280 -9.086 -4.960 1.00 94.12 96 ARG A CA 1
ATOM 734 C C . ARG A 1 96 ? -15.268 -9.314 -6.106 1.00 94.12 96 ARG A C 1
ATOM 736 O O . ARG A 1 96 ? -16.324 -9.890 -5.883 1.00 94.12 96 ARG A O 1
ATOM 743 N N . CYS A 1 97 ? -14.953 -8.856 -7.320 1.00 94.62 97 CYS A N 1
ATOM 744 C CA . CYS A 1 97 ? -15.897 -8.884 -8.448 1.00 94.62 97 CYS A CA 1
ATOM 745 C C . CYS A 1 97 ? -15.724 -10.080 -9.395 1.00 94.62 97 CYS A C 1
ATOM 747 O O . CYS A 1 97 ? -16.481 -10.198 -10.353 1.00 94.62 97 CYS A O 1
ATOM 749 N N . LYS A 1 98 ? -14.728 -10.942 -9.153 1.00 95.38 98 LYS A N 1
ATOM 750 C CA . LYS A 1 98 ? -14.386 -12.128 -9.958 1.00 95.38 98 LYS A CA 1
ATOM 751 C C . LYS A 1 98 ? -13.941 -11.866 -11.403 1.00 95.38 98 LYS A C 1
ATOM 753 O O . LYS A 1 98 ? -13.604 -12.822 -12.089 1.00 95.38 98 LYS A O 1
ATOM 758 N N . VAL A 1 99 ? -13.859 -10.608 -11.845 1.00 92.19 99 VAL A N 1
ATOM 759 C CA . VAL A 1 99 ? -13.238 -10.242 -13.132 1.00 92.19 99 VAL A CA 1
ATOM 760 C C . VAL A 1 99 ? -11.794 -10.735 -13.155 1.00 92.19 99 VAL A C 1
ATOM 762 O O . VAL A 1 99 ? -11.056 -10.482 -12.205 1.00 92.19 99 VAL A O 1
ATOM 765 N N . THR A 1 100 ? -11.403 -11.442 -14.214 1.00 92.69 100 THR A N 1
ATOM 766 C CA . THR A 1 100 ? -10.024 -11.897 -14.418 1.00 92.69 100 THR A CA 1
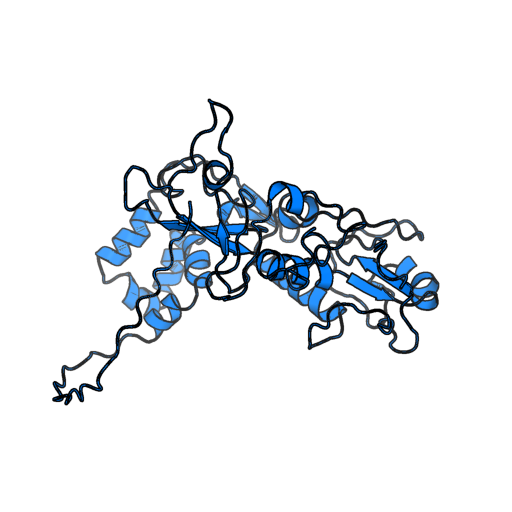ATOM 767 C C . THR A 1 100 ? -9.087 -10.701 -14.524 1.00 92.69 100 THR A C 1
ATOM 769 O O . THR A 1 100 ? -9.300 -9.817 -15.350 1.00 92.69 100 THR A O 1
ATOM 772 N N . THR A 1 101 ? -8.041 -10.693 -13.703 1.00 89.31 101 THR A N 1
ATOM 773 C CA . THR A 1 101 ? -7.028 -9.638 -13.671 1.00 89.31 101 THR A CA 1
ATOM 774 C C . THR A 1 101 ? -5.653 -10.277 -13.823 1.00 89.31 101 THR A C 1
ATOM 776 O O . THR A 1 101 ? -5.348 -11.264 -13.145 1.00 89.31 101 THR A O 1
ATOM 779 N N . CYS A 1 102 ? -4.822 -9.734 -14.710 1.00 92.56 102 CYS A N 1
ATOM 780 C CA . CYS A 1 102 ? -3.431 -10.155 -14.832 1.00 92.56 102 CYS A CA 1
ATOM 781 C C . CYS A 1 102 ? -2.559 -9.527 -13.736 1.00 92.56 102 CYS A C 1
ATOM 783 O O . CYS A 1 102 ? -2.983 -8.578 -13.072 1.00 92.56 102 CYS A O 1
ATOM 785 N N . ASP A 1 103 ? -1.362 -10.069 -13.538 1.00 90.31 103 ASP A N 1
ATOM 786 C CA . ASP A 1 103 ? -0.394 -9.546 -12.577 1.00 90.31 103 ASP A CA 1
ATOM 787 C C . ASP A 1 103 ? -0.065 -8.076 -12.869 1.00 90.31 103 ASP A C 1
ATOM 789 O O . ASP A 1 103 ? -0.120 -7.262 -11.973 1.00 90.31 103 ASP A O 1
ATOM 793 N N . GLU A 1 104 ? 0.085 -7.660 -14.126 1.00 89.31 104 GLU A N 1
ATOM 794 C CA . GLU A 1 104 ? 0.362 -6.247 -14.441 1.00 89.31 104 GLU A CA 1
ATOM 795 C C . GLU A 1 104 ? -0.825 -5.288 -14.180 1.00 89.31 104 GLU A C 1
ATOM 797 O O . GLU A 1 104 ? -0.636 -4.080 -14.029 1.00 89.31 104 GLU A O 1
ATOM 802 N N . CYS A 1 105 ? -2.066 -5.792 -14.144 1.00 87.62 105 CYS A N 1
ATOM 803 C CA . CYS A 1 105 ? -3.279 -4.966 -14.023 1.00 87.62 105 CYS A CA 1
ATOM 804 C C . CYS A 1 105 ? -3.935 -5.000 -12.635 1.00 87.62 105 CYS A C 1
ATOM 806 O O . CYS A 1 105 ? -4.907 -4.267 -12.399 1.00 87.62 105 CYS A O 1
ATOM 808 N N . ARG A 1 106 ? -3.479 -5.860 -11.718 1.00 93.62 106 ARG A N 1
ATOM 809 C CA . ARG A 1 106 ? -3.981 -5.859 -10.335 1.00 93.62 106 ARG A CA 1
ATOM 810 C C . ARG A 1 106 ? -3.384 -4.701 -9.542 1.00 93.62 106 ARG A C 1
ATOM 812 O O . ARG A 1 106 ? -2.483 -4.009 -10.012 1.00 93.62 106 ARG A O 1
ATOM 819 N N . ILE A 1 107 ? -3.919 -4.469 -8.345 1.00 95.88 107 ILE A N 1
ATOM 820 C CA . ILE A 1 107 ? -3.334 -3.495 -7.429 1.00 95.88 107 ILE A CA 1
ATOM 821 C C . ILE A 1 107 ? -1.976 -3.982 -6.910 1.00 95.88 107 ILE A C 1
ATOM 823 O O . ILE A 1 107 ? -1.867 -5.116 -6.454 1.00 95.88 107 ILE A O 1
ATOM 827 N N . HIS A 1 108 ? -0.974 -3.109 -6.953 1.00 96.31 108 HIS A N 1
ATOM 828 C CA . HIS A 1 108 ? 0.338 -3.307 -6.337 1.00 96.31 108 HIS A CA 1
ATOM 829 C C . HIS A 1 108 ? 0.611 -2.201 -5.322 1.00 96.31 108 HIS A C 1
ATOM 831 O O . HIS A 1 108 ? 0.043 -1.107 -5.417 1.00 96.31 108 HIS A O 1
ATOM 837 N N . CYS A 1 109 ? 1.506 -2.461 -4.368 1.00 97.00 109 CYS A N 1
ATOM 838 C CA . CYS A 1 109 ? 2.030 -1.390 -3.522 1.00 97.00 109 CYS A CA 1
ATOM 839 C C . CYS A 1 109 ? 2.947 -0.477 -4.336 1.00 97.00 109 CYS A C 1
ATOM 841 O O . CYS A 1 109 ? 2.889 0.738 -4.160 1.00 97.00 109 CYS A O 1
ATOM 843 N N . LEU A 1 110 ? 3.740 -1.053 -5.243 1.00 97.06 110 LEU A N 1
ATOM 844 C CA . LEU A 1 110 ? 4.666 -0.338 -6.114 1.00 97.06 110 LEU A CA 1
ATOM 845 C C . LEU A 1 110 ? 4.510 -0.753 -7.581 1.00 97.06 110 LEU A C 1
ATOM 847 O O . LEU A 1 110 ? 4.799 -1.887 -7.974 1.00 97.06 110 LEU A O 1
ATOM 851 N N . TYR A 1 111 ? 4.153 0.217 -8.415 1.00 95.06 111 TYR A N 1
ATOM 852 C CA . TYR A 1 111 ? 4.125 0.070 -9.862 1.00 95.06 111 TYR A CA 1
ATOM 853 C C . TYR A 1 111 ? 5.428 0.535 -10.487 1.00 95.06 111 TYR A C 1
ATOM 855 O O . TYR A 1 111 ? 5.597 1.728 -10.689 1.00 95.06 111 TYR A O 1
ATOM 863 N N . GLN A 1 112 ? 6.317 -0.384 -10.862 1.00 94.69 112 GLN A N 1
ATOM 864 C CA . GLN A 1 112 ? 7.454 -0.057 -11.716 1.00 94.69 112 GLN A CA 1
ATOM 865 C C . GLN A 1 112 ? 6.974 0.134 -13.163 1.00 94.69 112 GLN A C 1
ATOM 867 O O . GLN A 1 112 ? 6.921 -0.814 -13.946 1.00 94.69 112 GLN A O 1
ATOM 872 N N . SER A 1 113 ? 6.599 1.359 -13.516 1.00 91.50 113 SER A N 1
ATOM 873 C CA . SER A 1 113 ? 6.069 1.696 -14.844 1.00 91.50 113 SER A CA 1
ATOM 874 C C . SER A 1 113 ? 7.084 2.371 -15.764 1.00 91.50 113 SER A C 1
ATOM 876 O O . SER A 1 113 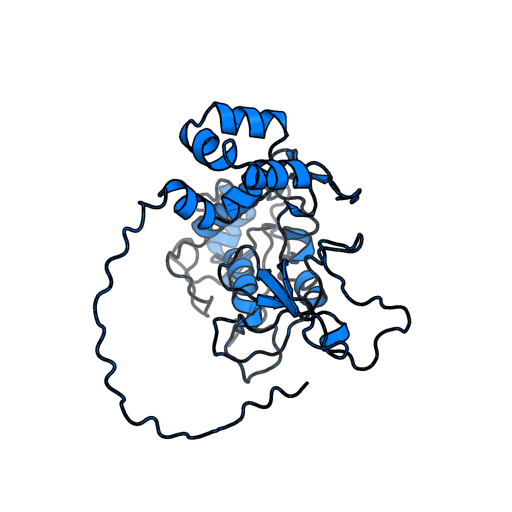? 6.795 2.558 -16.948 1.00 91.50 113 SER A O 1
ATOM 878 N N . ILE A 1 114 ? 8.249 2.757 -15.239 1.00 93.25 114 ILE A N 1
ATOM 879 C CA . ILE A 1 114 ? 9.248 3.547 -15.957 1.00 93.25 114 ILE A CA 1
ATOM 880 C C . ILE A 1 114 ? 10.599 2.831 -15.902 1.00 93.25 114 ILE A C 1
ATOM 882 O O . ILE A 1 114 ? 11.024 2.307 -14.869 1.00 93.25 114 ILE A O 1
ATOM 886 N N . TYR A 1 115 ? 11.252 2.793 -17.060 1.00 95.12 115 TYR A N 1
ATOM 887 C CA . TYR A 1 115 ? 12.588 2.254 -17.264 1.00 95.12 115 TYR A CA 1
ATOM 888 C C . TYR A 1 115 ? 13.374 3.229 -18.133 1.00 95.12 115 TYR A C 1
ATOM 890 O O . TYR A 1 115 ? 12.913 3.611 -19.213 1.00 95.12 115 TYR A O 1
ATOM 898 N N . GLU A 1 116 ? 14.572 3.576 -17.685 1.00 94.88 116 GLU A N 1
ATOM 899 C CA . GLU A 1 116 ? 15.543 4.330 -18.462 1.00 94.88 116 GLU A CA 1
ATOM 900 C C . GLU A 1 116 ? 16.801 3.477 -18.630 1.00 94.88 116 GLU A C 1
ATOM 902 O O . GLU A 1 116 ? 17.406 3.017 -17.657 1.00 94.88 116 GLU A O 1
ATOM 907 N N . ALA A 1 117 ? 17.179 3.235 -19.886 1.00 93.75 117 ALA A N 1
ATOM 908 C CA . ALA A 1 117 ? 18.410 2.524 -20.196 1.00 93.75 117 ALA A CA 1
ATOM 909 C C . ALA A 1 117 ? 19.625 3.331 -19.706 1.00 93.75 117 ALA A C 1
ATOM 911 O O . ALA A 1 117 ? 19.599 4.561 -19.779 1.00 93.75 117 ALA A O 1
ATOM 912 N N . PRO A 1 118 ? 20.695 2.662 -19.245 1.00 94.62 118 PRO A N 1
ATOM 913 C CA . PRO A 1 118 ? 21.887 3.361 -18.794 1.00 94.62 118 PRO A CA 1
ATOM 914 C C . PRO A 1 118 ? 22.529 4.132 -19.955 1.00 94.62 118 PRO A C 1
ATOM 916 O O . PRO A 1 118 ? 22.571 3.652 -21.092 1.00 94.62 118 PRO A O 1
ATOM 919 N N . SER A 1 119 ? 23.018 5.339 -19.669 1.00 93.62 119 SER A N 1
ATOM 920 C CA . SER A 1 119 ? 23.728 6.174 -20.645 1.00 93.62 119 SER A CA 1
ATOM 921 C C . SER A 1 119 ? 25.144 5.682 -20.935 1.00 93.62 119 SER A C 1
ATOM 923 O O . SER A 1 119 ? 25.642 5.879 -22.044 1.00 93.62 119 SER A O 1
ATOM 925 N N . ASP A 1 120 ? 25.775 5.051 -19.946 1.00 95.00 120 ASP A N 1
ATOM 926 C CA . ASP A 1 120 ? 27.120 4.487 -20.009 1.00 95.00 120 ASP A CA 1
ATOM 927 C C . ASP A 1 120 ? 27.060 2.974 -19.713 1.00 95.00 120 ASP A C 1
ATOM 929 O O . ASP A 1 120 ? 26.251 2.561 -18.881 1.00 95.00 120 ASP A O 1
ATOM 933 N N . PRO A 1 121 ? 27.872 2.124 -20.366 1.00 91.19 121 PRO A N 1
ATOM 934 C CA . PRO A 1 121 ? 27.970 0.701 -20.032 1.00 91.19 121 PRO A CA 1
ATOM 935 C C . PRO A 1 121 ? 28.265 0.385 -18.557 1.00 91.19 121 PRO A C 1
ATOM 937 O O . PRO A 1 121 ? 27.879 -0.692 -18.098 1.00 91.19 121 PRO A O 1
ATOM 940 N N . ASP A 1 122 ? 28.935 1.289 -17.837 1.00 90.44 122 ASP A N 1
ATOM 941 C CA . ASP A 1 122 ? 29.249 1.128 -16.412 1.00 90.44 122 ASP A CA 1
ATOM 942 C C . ASP A 1 122 ? 28.123 1.640 -15.484 1.00 90.44 122 ASP A C 1
ATOM 944 O O . ASP A 1 122 ? 28.159 1.404 -14.270 1.00 90.44 122 ASP A O 1
ATOM 948 N N . ASP A 1 123 ? 27.113 2.326 -16.032 1.00 92.38 123 ASP A N 1
ATOM 949 C CA . ASP A 1 123 ? 25.948 2.802 -15.286 1.00 92.38 123 ASP A CA 1
ATOM 950 C C . ASP A 1 123 ? 24.878 1.706 -15.147 1.00 92.38 123 ASP A C 1
ATOM 952 O O . ASP A 1 123 ? 24.683 0.845 -16.009 1.00 92.38 123 ASP A O 1
ATOM 956 N N . LEU A 1 124 ? 24.117 1.766 -14.052 1.00 92.44 124 LEU A N 1
ATOM 957 C CA . LEU A 1 124 ? 22.923 0.941 -13.875 1.00 92.44 124 LEU A CA 1
ATOM 958 C C . LEU A 1 124 ? 21.701 1.616 -14.522 1.00 92.44 124 LEU A C 1
ATOM 960 O O . LEU A 1 124 ? 21.621 2.845 -14.541 1.00 92.44 124 LEU A O 1
ATOM 964 N N . PRO A 1 125 ? 20.731 0.836 -15.035 1.00 94.44 125 PRO A N 1
ATOM 965 C CA . PRO A 1 125 ? 19.463 1.390 -15.498 1.00 94.44 125 PRO A CA 1
ATOM 966 C C . PRO A 1 125 ? 18.702 2.075 -14.360 1.00 94.44 125 PRO A C 1
ATOM 968 O O . PRO A 1 125 ? 18.668 1.559 -13.239 1.00 94.44 125 PRO A O 1
ATOM 971 N N . ASN A 1 126 ? 18.012 3.174 -14.675 1.00 95.38 126 ASN A N 1
ATOM 972 C CA . ASN A 1 126 ? 17.089 3.796 -13.730 1.00 95.38 126 ASN A CA 1
ATOM 973 C C . ASN A 1 126 ? 15.713 3.136 -13.840 1.00 95.38 126 ASN A C 1
ATOM 975 O O . ASN A 1 126 ? 15.201 2.878 -14.934 1.00 95.38 126 ASN A O 1
ATOM 979 N N . PHE A 1 127 ? 15.095 2.910 -12.687 1.00 96.44 127 PHE A N 1
ATOM 980 C CA . PHE A 1 127 ? 13.717 2.458 -12.583 1.00 96.44 127 PHE A CA 1
ATOM 981 C C . PHE A 1 127 ? 12.943 3.448 -11.728 1.00 96.44 127 PHE A C 1
ATOM 983 O O . PHE A 1 127 ? 13.467 3.976 -10.745 1.00 96.44 127 PHE A O 1
ATOM 990 N N . SER A 1 128 ? 11.690 3.680 -12.082 1.00 96.75 128 SER A N 1
ATOM 991 C CA . SER A 1 128 ? 10.793 4.514 -11.292 1.00 96.75 128 SER A CA 1
ATOM 992 C C . SER A 1 128 ? 9.341 4.124 -11.529 1.00 96.75 128 SER A C 1
ATOM 994 O O . SER A 1 128 ? 9.018 3.237 -12.336 1.00 96.75 128 SER A O 1
ATOM 996 N N . GLY A 1 129 ? 8.457 4.719 -10.740 1.00 95.50 129 GLY A N 1
ATOM 997 C CA . GLY A 1 129 ? 7.101 4.234 -10.644 1.00 95.50 129 GLY A CA 1
ATOM 998 C C . GLY A 1 129 ? 6.207 5.021 -9.712 1.00 95.50 129 GLY A C 1
ATOM 999 O O . GLY A 1 129 ? 6.540 6.118 -9.281 1.00 95.50 129 GLY A O 1
ATOM 1000 N N . HIS A 1 130 ? 5.074 4.416 -9.373 1.00 96.19 130 HIS A N 1
ATOM 1001 C CA . HIS A 1 130 ? 4.074 5.018 -8.497 1.00 96.19 130 HIS A CA 1
ATOM 1002 C C . HIS A 1 130 ? 3.706 4.070 -7.361 1.00 96.19 130 HIS A C 1
ATOM 1004 O O . HIS A 1 130 ? 3.515 2.867 -7.563 1.00 96.19 130 HIS A O 1
ATOM 1010 N N . VAL A 1 131 ? 3.566 4.620 -6.158 1.00 97.12 131 VAL A N 1
ATOM 1011 C CA . VAL A 1 131 ? 3.182 3.865 -4.963 1.00 97.12 131 VAL A CA 1
ATOM 1012 C C . VAL A 1 131 ? 1.673 3.972 -4.769 1.00 97.12 131 VAL A C 1
ATOM 1014 O O . VAL A 1 131 ? 1.169 5.071 -4.578 1.00 97.12 131 VAL A O 1
ATOM 1017 N N . LEU A 1 132 ? 0.936 2.856 -4.806 1.00 95.44 132 LEU A N 1
ATOM 1018 C CA . LEU A 1 132 ? -0.526 2.817 -4.590 1.00 95.44 132 LEU A CA 1
ATOM 1019 C C . LEU A 1 132 ? -1.323 3.854 -5.415 1.00 95.44 132 LEU A C 1
ATOM 1021 O O . LEU A 1 132 ? -2.309 4.433 -4.943 1.00 95.44 132 LEU A O 1
ATOM 1025 N N . LEU A 1 133 ? -0.894 4.067 -6.665 1.00 92.94 133 LEU A N 1
ATOM 1026 C CA . LEU A 1 133 ? -1.456 5.051 -7.604 1.00 92.94 133 LEU A CA 1
ATOM 1027 C C . LEU A 1 133 ? -1.344 6.506 -7.124 1.00 92.94 133 LEU A C 1
ATOM 1029 O O . LEU A 1 133 ? -2.128 7.359 -7.547 1.00 92.94 133 LEU A O 1
ATOM 1033 N N . ASP A 1 134 ? -0.409 6.788 -6.218 1.00 94.25 134 ASP A N 1
ATOM 1034 C CA . ASP A 1 134 ? -0.020 8.156 -5.912 1.00 94.25 134 ASP A CA 1
ATOM 1035 C C . ASP A 1 134 ? 0.537 8.839 -7.169 1.00 94.25 134 ASP A C 1
ATOM 1037 O O . ASP A 1 134 ? 1.071 8.192 -8.074 1.00 94.25 134 ASP A O 1
ATOM 1041 N N . LYS A 1 135 ? 0.341 10.153 -7.247 1.00 93.00 135 LYS A N 1
ATOM 1042 C CA . LYS A 1 135 ? 0.692 10.953 -8.421 1.00 93.00 135 LYS A CA 1
ATOM 1043 C C . LYS A 1 135 ? 2.198 11.193 -8.529 1.00 93.00 135 LYS A C 1
ATOM 1045 O O . LYS A 1 135 ? 2.668 11.411 -9.642 1.00 93.00 135 LYS A O 1
ATOM 1050 N N . ASP A 1 136 ? 2.908 11.199 -7.402 1.00 94.38 136 ASP A N 1
ATOM 1051 C CA . ASP A 1 136 ? 4.323 11.547 -7.363 1.00 94.38 136 ASP A CA 1
ATOM 1052 C C . ASP A 1 136 ? 5.146 10.343 -7.856 1.00 94.38 136 ASP A C 1
ATOM 1054 O O . ASP A 1 136 ? 4.846 9.184 -7.533 1.00 94.38 136 ASP A O 1
ATOM 1058 N N . GLU A 1 137 ? 6.153 10.602 -8.692 1.00 95.94 137 GLU A N 1
ATOM 1059 C CA . GLU A 1 137 ? 7.006 9.553 -9.243 1.00 95.94 137 GLU A CA 1
ATOM 1060 C C . GLU A 1 137 ? 8.099 9.196 -8.234 1.00 95.94 137 GLU A C 1
ATOM 1062 O O . GLU A 1 137 ? 8.860 10.045 -7.763 1.00 95.94 137 GLU A O 1
ATOM 1067 N N . VAL A 1 138 ? 8.201 7.910 -7.912 1.00 96.81 138 VAL A N 1
ATOM 1068 C CA . VAL A 1 138 ? 9.141 7.388 -6.922 1.00 96.81 138 VAL A CA 1
ATOM 1069 C C . VAL A 1 138 ? 10.243 6.604 -7.631 1.00 96.81 138 VAL A C 1
ATOM 1071 O O . VAL A 1 138 ? 9.938 5.623 -8.319 1.00 96.81 138 VAL A O 1
ATOM 1074 N N . PRO A 1 139 ? 11.524 6.987 -7.476 1.00 97.62 139 PRO A N 1
ATOM 1075 C CA . PRO A 1 139 ? 12.636 6.182 -7.959 1.00 97.62 139 PRO A CA 1
ATOM 1076 C C . PRO A 1 139 ? 12.689 4.839 -7.232 1.00 97.62 139 PRO A C 1
ATOM 1078 O O . PRO A 1 139 ? 12.459 4.750 -6.024 1.00 97.62 139 PRO A O 1
ATOM 1081 N N . ILE A 1 140 ? 13.028 3.794 -7.980 1.00 97.44 140 ILE A N 1
ATOM 1082 C CA . ILE A 1 140 ? 13.125 2.423 -7.492 1.00 97.44 140 ILE A CA 1
ATOM 1083 C C . ILE A 1 140 ? 14.558 1.957 -7.704 1.00 97.44 140 ILE A C 1
ATOM 1085 O O . ILE A 1 140 ? 15.031 1.785 -8.828 1.00 97.44 140 ILE A O 1
ATOM 1089 N N . LEU A 1 141 ? 15.260 1.722 -6.607 1.00 96.44 141 LEU A N 1
ATOM 1090 C CA . LEU A 1 141 ? 16.610 1.191 -6.646 1.00 96.44 141 LEU A CA 1
ATOM 1091 C C . LEU A 1 141 ? 16.529 -0.336 -6.663 1.00 96.44 141 LEU A C 1
ATOM 1093 O O . LEU A 1 141 ? 16.001 -0.963 -5.742 1.00 96.44 141 LEU A O 1
ATOM 1097 N N . SER A 1 142 ? 17.069 -0.957 -7.710 1.00 95.38 142 SER A N 1
ATOM 1098 C CA . SER A 1 142 ? 17.284 -2.407 -7.708 1.00 95.38 142 SER A CA 1
ATOM 1099 C C . SER A 1 142 ? 18.312 -2.789 -6.628 1.00 95.38 142 SER A C 1
ATOM 1101 O O . SER A 1 142 ? 19.147 -1.956 -6.261 1.00 95.38 142 SER A O 1
ATOM 1103 N N . PRO A 1 143 ? 18.354 -4.050 -6.159 1.00 93.81 143 PRO A N 1
ATOM 1104 C CA . PRO A 1 143 ? 19.367 -4.491 -5.194 1.00 93.81 143 PRO A CA 1
ATOM 1105 C C . PRO A 1 143 ? 20.821 -4.195 -5.606 1.00 93.81 143 PRO A C 1
ATOM 1107 O O . PRO A 1 143 ? 21.673 -3.976 -4.748 1.00 93.81 143 PRO A O 1
ATOM 1110 N N . HIS A 1 144 ? 21.090 -4.111 -6.913 1.00 92.75 144 HIS A N 1
ATOM 1111 C CA . HIS A 1 144 ? 22.414 -3.829 -7.479 1.00 92.75 144 HIS A CA 1
ATOM 1112 C C . HIS A 1 144 ? 22.872 -2.381 -7.246 1.00 92.75 144 HIS A C 1
ATOM 1114 O O . HIS A 1 144 ? 24.063 -2.100 -7.317 1.00 92.75 144 HIS A O 1
ATOM 1120 N N . HIS A 1 145 ? 21.954 -1.462 -6.927 1.00 93.38 145 HIS A N 1
ATOM 1121 C CA . HIS A 1 145 ? 22.288 -0.068 -6.628 1.00 93.38 145 HIS A CA 1
ATOM 1122 C C . HIS A 1 145 ? 22.852 0.136 -5.216 1.00 93.38 145 HIS A C 1
ATOM 1124 O O . HIS A 1 145 ? 23.575 1.107 -4.984 1.00 93.38 145 HIS A O 1
ATOM 1130 N N . LEU A 1 146 ? 22.485 -0.728 -4.264 1.00 88.50 146 LEU A N 1
ATOM 1131 C CA . LEU A 1 146 ? 22.757 -0.515 -2.837 1.00 88.50 146 LEU A CA 1
ATOM 1132 C C . LEU A 1 146 ? 23.794 -1.475 -2.260 1.00 88.50 146 LEU A C 1
ATOM 1134 O O . LEU A 1 146 ? 24.505 -1.113 -1.324 1.00 88.50 146 LEU A O 1
ATOM 1138 N N . VAL A 1 147 ? 23.877 -2.697 -2.783 1.00 80.94 147 VAL A N 1
ATOM 1139 C CA . VAL A 1 147 ? 24.703 -3.742 -2.183 1.00 80.94 147 VAL A CA 1
ATOM 1140 C C . VAL A 1 147 ? 26.028 -3.845 -2.932 1.00 80.94 147 VAL A C 1
ATOM 1142 O O . VAL A 1 147 ? 26.057 -4.083 -4.134 1.00 80.94 147 VAL A O 1
ATOM 1145 N N . HIS A 1 148 ? 27.138 -3.687 -2.207 1.00 69.44 148 HIS A N 1
ATOM 1146 C CA . HIS A 1 148 ? 28.482 -3.865 -2.765 1.00 69.44 148 HIS A CA 1
ATOM 1147 C C . HIS A 1 148 ? 28.811 -5.337 -3.083 1.00 69.44 148 HIS A C 1
ATOM 1149 O O . HIS A 1 148 ? 29.661 -5.594 -3.929 1.00 69.44 148 HIS A O 1
ATOM 1155 N N . GLU A 1 149 ? 28.122 -6.286 -2.443 1.00 66.81 149 GLU A N 1
ATOM 1156 C CA . GLU A 1 149 ? 28.277 -7.734 -2.627 1.00 66.81 149 GLU A CA 1
ATOM 1157 C C . GLU A 1 149 ? 26.903 -8.417 -2.721 1.00 66.81 149 GLU A C 1
ATOM 1159 O O . GLU A 1 149 ? 26.294 -8.785 -1.715 1.00 66.81 149 GLU A O 1
ATOM 1164 N N . LEU A 1 150 ? 26.376 -8.556 -3.935 1.00 81.81 150 LEU A N 1
ATOM 1165 C CA . LEU A 1 150 ? 25.218 -9.415 -4.170 1.00 81.81 150 LEU A CA 1
ATOM 1166 C C . LEU A 1 150 ? 25.651 -10.882 -4.295 1.00 81.81 150 LEU A C 1
ATOM 1168 O O . LEU A 1 150 ? 26.810 -11.151 -4.627 1.00 81.81 150 LEU A O 1
ATOM 1172 N N . PRO A 1 151 ? 24.740 -11.848 -4.060 1.00 85.12 151 PRO A N 1
ATOM 1173 C CA . PRO A 1 151 ? 25.005 -13.242 -4.387 1.00 85.12 151 PRO A CA 1
ATOM 1174 C C . PRO A 1 151 ? 25.517 -13.362 -5.835 1.00 85.12 151 PRO A C 1
ATOM 1176 O O . PRO A 1 151 ? 24.938 -12.718 -6.711 1.00 85.12 151 PRO A O 1
ATOM 1179 N N . PRO A 1 152 ? 26.541 -14.190 -6.120 1.00 82.06 152 PRO A N 1
ATOM 1180 C CA . PRO A 1 152 ? 27.146 -14.285 -7.456 1.00 82.06 152 PRO A CA 1
ATOM 1181 C C . PRO A 1 152 ? 26.144 -14.582 -8.581 1.00 82.06 152 PRO A C 1
ATOM 1183 O O . PRO A 1 152 ? 26.362 -14.198 -9.726 1.00 82.06 152 PRO A O 1
ATOM 1186 N N . ASP A 1 153 ? 25.035 -15.238 -8.239 1.00 87.69 153 ASP A N 1
ATOM 1187 C CA . ASP A 1 153 ? 24.004 -15.676 -9.178 1.00 87.69 153 ASP A CA 1
ATOM 1188 C C . ASP A 1 153 ? 22.845 -14.673 -9.336 1.00 87.69 153 ASP A C 1
ATOM 1190 O O . ASP A 1 153 ? 21.864 -14.962 -10.030 1.00 87.69 153 ASP A O 1
ATOM 1194 N N . SER A 1 154 ? 22.899 -13.498 -8.693 1.00 88.44 154 SER A N 1
ATOM 1195 C CA . SER A 1 154 ? 21.828 -12.509 -8.829 1.00 88.44 154 SER A CA 1
ATOM 1196 C C . SER A 1 154 ? 21.874 -11.854 -10.207 1.00 88.44 154 SER A C 1
ATOM 1198 O O . SER A 1 154 ? 22.819 -11.139 -10.539 1.00 88.44 154 SER A O 1
ATOM 1200 N N . LYS A 1 155 ? 20.827 -12.059 -11.007 1.00 90.12 155 LYS A N 1
ATOM 1201 C CA . LYS A 1 155 ? 20.683 -11.369 -12.290 1.00 90.12 155 LYS A CA 1
ATOM 1202 C C . LYS A 1 155 ? 20.320 -9.893 -12.068 1.00 90.12 155 LYS A C 1
ATOM 1204 O O . LYS A 1 155 ? 19.399 -9.617 -11.290 1.00 90.12 155 LYS A O 1
ATOM 1209 N N . PRO A 1 156 ? 20.970 -8.952 -12.775 1.00 91.38 156 PRO A N 1
ATOM 1210 C CA . PRO A 1 156 ? 20.541 -7.561 -12.814 1.00 91.38 156 PRO A CA 1
ATOM 1211 C C . PRO A 1 156 ? 19.101 -7.435 -13.294 1.00 91.38 156 PRO A C 1
ATOM 1213 O O . PRO A 1 156 ? 18.644 -8.199 -14.146 1.00 91.38 156 PRO A O 1
ATOM 1216 N N . TRP A 1 157 ? 18.393 -6.439 -12.767 1.00 93.75 157 TRP A N 1
ATOM 1217 C CA . TRP A 1 157 ? 17.099 -6.063 -13.317 1.00 93.75 157 TRP A CA 1
ATOM 1218 C C . TRP A 1 157 ? 17.271 -5.611 -14.765 1.00 93.75 157 TRP A C 1
ATOM 1220 O O . TRP A 1 157 ? 18.135 -4.788 -15.072 1.00 93.75 157 TRP A O 1
ATOM 1230 N N . ALA A 1 158 ? 16.448 -6.163 -15.646 1.00 92.19 158 ALA A N 1
ATOM 1231 C CA . ALA A 1 158 ? 16.481 -5.877 -17.070 1.00 92.19 158 ALA A CA 1
ATOM 1232 C C . ALA A 1 158 ? 15.287 -5.013 -17.485 1.00 92.19 158 ALA A C 1
ATOM 1234 O O . ALA A 1 158 ? 14.336 -4.823 -16.729 1.00 92.19 158 ALA A O 1
ATOM 1235 N N . ASP A 1 159 ? 15.341 -4.508 -18.716 1.00 91.62 159 ASP A N 1
ATOM 1236 C CA . ASP A 1 159 ? 14.232 -3.821 -19.372 1.00 91.62 159 ASP A CA 1
ATOM 1237 C C . ASP A 1 159 ? 12.974 -4.714 -19.337 1.00 91.62 159 ASP A C 1
ATOM 1239 O O . ASP A 1 159 ? 12.960 -5.767 -19.995 1.00 91.62 159 ASP A O 1
ATOM 1243 N N . PRO A 1 160 ? 11.909 -4.319 -18.610 1.00 87.75 160 PRO A N 1
ATOM 1244 C CA . PRO A 1 160 ? 10.690 -5.108 -18.532 1.00 87.75 160 PRO A CA 1
ATOM 1245 C C . PRO A 1 160 ? 10.037 -5.301 -19.890 1.00 87.75 160 PRO A C 1
ATOM 1247 O O . PRO A 1 160 ? 9.219 -6.192 -20.005 1.00 87.75 160 PRO A O 1
ATOM 1250 N N . SER A 1 161 ? 10.357 -4.505 -20.919 1.00 83.88 161 SER A N 1
ATOM 1251 C CA . SER A 1 161 ? 9.838 -4.676 -22.282 1.00 83.88 161 SER A CA 1
ATOM 1252 C C . SER A 1 161 ? 10.590 -5.731 -23.106 1.00 83.88 161 SER A C 1
ATOM 1254 O O . SER A 1 161 ? 10.084 -6.150 -24.147 1.00 83.88 161 SER A O 1
ATOM 1256 N N . LYS A 1 162 ? 11.728 -6.235 -22.619 1.00 86.38 162 LYS A N 1
ATOM 1257 C CA . LYS A 1 162 ? 12.548 -7.252 -23.304 1.00 86.38 162 LYS A CA 1
ATOM 1258 C C . LYS A 1 162 ? 12.766 -8.516 -22.478 1.00 86.38 162 LYS A C 1
ATOM 1260 O O . LYS A 1 162 ? 13.098 -9.553 -23.042 1.00 86.38 162 LYS A O 1
ATOM 1265 N N . SER A 1 163 ? 12.597 -8.425 -21.164 1.00 85.38 163 SER A N 1
ATOM 1266 C CA . SER A 1 163 ? 12.783 -9.541 -20.242 1.00 85.38 163 SER A CA 1
ATOM 1267 C C . SER A 1 163 ? 11.496 -10.345 -20.040 1.00 85.38 163 SER A C 1
ATOM 1269 O O . SER A 1 163 ? 10.391 -9.831 -20.219 1.00 85.38 163 SER A O 1
ATOM 1271 N N . LEU A 1 164 ? 11.658 -11.613 -19.656 1.00 84.75 164 LEU A N 1
ATOM 1272 C CA . LEU A 1 164 ? 10.588 -12.455 -19.107 1.00 84.75 164 LEU A CA 1
ATOM 1273 C C . LEU A 1 164 ? 10.486 -12.326 -17.576 1.00 84.75 164 LEU A C 1
ATOM 1275 O O . LEU A 1 164 ? 9.479 -12.720 -17.006 1.00 84.75 164 LEU A O 1
ATOM 1279 N N . ASP A 1 165 ? 11.517 -11.773 -16.926 1.00 84.50 165 ASP A N 1
ATOM 1280 C CA . ASP A 1 165 ? 11.654 -11.738 -15.463 1.00 84.50 165 ASP A CA 1
ATOM 1281 C C . ASP A 1 165 ? 11.010 -10.491 -14.812 1.00 84.50 165 ASP A C 1
ATOM 1283 O O . ASP A 1 165 ? 11.076 -10.343 -13.594 1.00 84.50 165 ASP A O 1
ATOM 1287 N N . GLY A 1 166 ? 10.440 -9.569 -15.598 1.00 81.94 166 GLY A N 1
ATOM 1288 C CA . GLY A 1 166 ? 9.826 -8.325 -15.115 1.00 81.94 166 GLY A CA 1
ATOM 1289 C C . GLY A 1 166 ? 8.434 -8.082 -15.714 1.00 81.94 166 GLY A C 1
ATOM 1290 O O . GLY A 1 166 ? 8.046 -8.802 -16.636 1.00 81.94 166 GLY A O 1
ATOM 1291 N N . PRO A 1 167 ? 7.697 -7.052 -15.252 1.00 86.44 167 PRO A N 1
ATOM 1292 C CA . PRO A 1 167 ? 8.111 -5.978 -14.330 1.00 86.44 167 PRO A CA 1
ATOM 1293 C C . PRO A 1 167 ? 8.354 -6.425 -12.876 1.00 86.44 167 PRO A C 1
ATOM 1295 O O . PRO A 1 167 ? 7.756 -7.385 -12.403 1.00 86.44 167 PRO A O 1
ATOM 1298 N N . TYR A 1 168 ? 9.223 -5.715 -12.143 1.00 92.00 168 TYR A N 1
ATOM 1299 C CA . TYR A 1 168 ? 9.597 -6.043 -10.758 1.00 92.00 168 TYR A CA 1
ATOM 1300 C C . TYR A 1 168 ? 8.699 -5.321 -9.741 1.00 92.00 168 TYR A C 1
ATOM 1302 O O . TYR A 1 168 ? 9.178 -4.658 -8.817 1.00 92.00 168 TYR A O 1
ATOM 1310 N N . HIS A 1 169 ? 7.379 -5.426 -9.924 1.00 94.00 169 HIS A N 1
ATOM 1311 C CA . HIS A 1 169 ? 6.408 -4.872 -8.981 1.00 94.00 169 HIS A CA 1
ATOM 1312 C C . HIS A 1 169 ? 6.680 -5.353 -7.555 1.00 94.00 169 HIS A C 1
ATOM 1314 O O . HIS A 1 169 ? 7.075 -6.501 -7.344 1.00 94.00 169 HIS A O 1
ATOM 1320 N N . ASP A 1 170 ? 6.468 -4.465 -6.581 1.00 95.81 170 ASP A N 1
ATOM 1321 C CA . ASP A 1 170 ? 6.623 -4.765 -5.151 1.00 95.81 170 ASP A CA 1
ATOM 1322 C C . ASP A 1 170 ? 8.032 -5.261 -4.739 1.00 95.81 170 ASP A C 1
ATOM 1324 O O . ASP A 1 170 ? 8.196 -5.925 -3.712 1.00 95.81 170 ASP A O 1
ATOM 1328 N N . GLN A 1 171 ? 9.068 -4.931 -5.521 1.00 95.81 171 GLN A N 1
ATOM 1329 C CA . GLN A 1 171 ? 10.466 -5.281 -5.247 1.00 95.81 171 GLN A CA 1
ATOM 1330 C C . GLN A 1 171 ? 11.377 -4.044 -5.207 1.00 95.81 171 GLN A C 1
ATOM 1332 O O . GLN A 1 171 ? 10.994 -2.944 -5.597 1.00 95.81 171 GLN A O 1
ATOM 1337 N N . GLY A 1 172 ? 12.617 -4.243 -4.751 1.00 95.75 172 GLY A N 1
ATOM 1338 C CA . GLY A 1 172 ? 13.643 -3.200 -4.695 1.00 95.75 172 GLY A CA 1
ATOM 1339 C C . GLY A 1 172 ? 13.521 -2.293 -3.473 1.00 95.75 172 GLY A C 1
ATOM 1340 O O . GLY A 1 172 ? 13.032 -2.705 -2.417 1.00 95.75 172 GLY A O 1
ATOM 1341 N N . PHE A 1 173 ? 14.014 -1.068 -3.622 1.00 97.19 173 PHE A N 1
ATOM 1342 C CA . PHE A 1 173 ? 14.021 -0.049 -2.580 1.00 97.19 173 PHE A CA 1
ATOM 1343 C C . PHE A 1 173 ? 13.408 1.239 -3.119 1.00 97.19 173 PHE A C 1
ATOM 1345 O O . PHE A 1 173 ? 13.751 1.667 -4.221 1.00 97.19 173 PHE A O 1
ATOM 1352 N N . LEU A 1 174 ? 12.518 1.852 -2.347 1.00 97.12 174 LEU A N 1
ATOM 1353 C CA . LEU A 1 174 ? 11.940 3.153 -2.675 1.00 97.12 174 LEU A CA 1
ATOM 1354 C C . LEU A 1 174 ? 12.923 4.254 -2.295 1.00 97.12 174 LEU A C 1
ATOM 1356 O O . LEU A 1 174 ? 13.446 4.219 -1.186 1.00 97.12 174 LEU A O 1
ATOM 1360 N N . ASP A 1 175 ? 13.137 5.232 -3.169 1.00 96.56 175 ASP A N 1
ATOM 1361 C CA . ASP A 1 175 ? 13.854 6.472 -2.842 1.00 96.56 175 ASP A CA 1
ATOM 1362 C C . ASP A 1 175 ? 12.871 7.648 -2.663 1.00 96.56 175 ASP A C 1
ATOM 1364 O O . ASP A 1 175 ? 11.652 7.485 -2.751 1.00 96.56 175 ASP A O 1
ATOM 1368 N N . ALA A 1 176 ? 13.374 8.847 -2.370 1.00 95.38 176 ALA A N 1
ATOM 1369 C CA . ALA A 1 176 ? 12.541 10.041 -2.263 1.00 95.38 176 ALA A CA 1
ATOM 1370 C C . ALA A 1 176 ? 11.893 10.383 -3.622 1.00 95.38 176 ALA A C 1
ATOM 1372 O O . ALA A 1 176 ? 12.585 10.316 -4.643 1.00 95.38 176 ALA A O 1
ATOM 1373 N N . PRO A 1 177 ? 10.600 10.774 -3.652 1.00 96.00 177 PRO A N 1
ATOM 1374 C CA . PRO A 1 177 ? 9.933 11.169 -4.890 1.00 96.00 177 PRO A CA 1
ATOM 1375 C C . PRO A 1 177 ? 10.688 12.275 -5.635 1.00 96.00 177 PRO A C 1
ATOM 1377 O O . PRO A 1 177 ? 11.239 13.183 -5.006 1.00 96.00 177 PRO A O 1
ATOM 1380 N N . LEU A 1 178 ? 10.701 12.212 -6.969 1.00 91.81 178 LEU A N 1
ATOM 1381 C CA . LEU A 1 178 ? 11.516 13.096 -7.813 1.00 91.81 178 LEU A CA 1
ATOM 1382 C C . LEU A 1 178 ? 11.142 14.575 -7.670 1.00 91.81 178 LEU A C 1
ATOM 1384 O O . LEU A 1 178 ? 12.006 15.449 -7.766 1.00 91.81 178 LEU A O 1
ATOM 1388 N N . GLU A 1 179 ? 9.865 14.853 -7.429 1.00 92.94 179 GLU A N 1
ATOM 1389 C CA . GLU A 1 179 ? 9.318 16.198 -7.272 1.00 92.94 179 GLU A CA 1
ATOM 1390 C C . GLU A 1 179 ? 9.563 16.791 -5.875 1.00 92.94 179 GLU A C 1
ATOM 1392 O O . GLU A 1 179 ? 9.270 17.967 -5.643 1.00 92.94 179 GLU A O 1
ATOM 1397 N N . MET A 1 180 ? 10.074 16.001 -4.927 1.00 90.62 180 MET A N 1
ATOM 1398 C CA . MET A 1 180 ? 10.271 16.428 -3.546 1.00 90.62 180 MET A CA 1
ATOM 1399 C C . MET A 1 180 ? 11.739 16.768 -3.266 1.00 90.62 180 MET A C 1
ATOM 1401 O O . MET A 1 180 ? 12.616 15.914 -3.299 1.00 90.62 180 MET A O 1
ATOM 1405 N N . ASP A 1 181 ? 12.001 18.007 -2.842 1.00 89.06 181 ASP A N 1
ATOM 1406 C CA . ASP A 1 181 ? 13.343 18.459 -2.425 1.00 89.06 181 ASP A CA 1
ATOM 1407 C C . ASP A 1 181 ? 13.792 17.911 -1.053 1.00 89.06 181 ASP A C 1
ATOM 1409 O O . ASP A 1 181 ? 14.856 18.272 -0.539 1.00 89.06 181 ASP A O 1
ATOM 1413 N N . MET A 1 182 ? 12.983 17.058 -0.420 1.00 87.62 182 MET A N 1
ATOM 1414 C CA . MET A 1 182 ? 13.297 16.488 0.886 1.00 87.62 182 MET A CA 1
ATOM 1415 C C . MET A 1 182 ? 14.113 15.203 0.729 1.00 87.62 182 MET A C 1
ATOM 1417 O O . MET A 1 182 ? 13.618 14.248 0.131 1.00 87.62 182 MET A O 1
ATOM 1421 N N . PRO A 1 183 ? 15.330 15.129 1.299 1.00 87.69 183 PRO A N 1
ATOM 1422 C CA . PRO A 1 183 ? 16.100 13.897 1.276 1.00 87.69 183 PRO A CA 1
ATOM 1423 C C . PRO A 1 183 ? 15.412 12.816 2.117 1.00 87.69 183 PRO A C 1
ATOM 1425 O O . PRO A 1 183 ? 14.732 13.108 3.104 1.00 87.69 183 PRO A O 1
ATOM 1428 N N . GLY A 1 184 ? 15.650 11.561 1.755 1.00 89.44 184 GLY A N 1
ATOM 1429 C CA . GLY A 1 184 ? 15.254 10.391 2.526 1.00 89.44 184 GLY A CA 1
ATOM 1430 C C . GLY A 1 184 ? 16.264 9.266 2.337 1.00 89.44 184 GLY A C 1
ATOM 1431 O O . GLY A 1 184 ? 17.039 9.269 1.382 1.00 89.44 184 GLY A O 1
ATOM 1432 N N . THR A 1 185 ? 16.300 8.332 3.279 1.00 92.94 185 THR A N 1
ATOM 1433 C CA . THR A 1 185 ? 17.016 7.066 3.099 1.00 92.94 185 THR A CA 1
ATOM 1434 C C . THR A 1 185 ? 16.161 6.120 2.269 1.00 92.94 185 THR A C 1
ATOM 1436 O O . THR A 1 185 ? 14.966 6.044 2.548 1.00 92.94 185 THR A O 1
ATOM 1439 N N . PRO A 1 186 ? 16.736 5.385 1.302 1.00 95.38 186 PRO A N 1
ATOM 1440 C CA . PRO A 1 186 ? 15.978 4.378 0.584 1.00 95.38 186 PRO A CA 1
ATOM 1441 C C . PRO A 1 186 ? 15.410 3.308 1.521 1.00 95.38 186 PRO A C 1
ATOM 1443 O O . PRO A 1 186 ? 16.107 2.858 2.431 1.00 95.38 186 PRO A O 1
ATOM 1446 N N . GLU A 1 187 ? 14.169 2.887 1.283 1.00 95.94 187 GLU A N 1
ATOM 1447 C CA . GLU A 1 187 ? 13.434 1.958 2.152 1.00 95.94 187 GLU A CA 1
ATOM 1448 C C . GLU A 1 187 ? 13.131 0.644 1.413 1.00 95.94 187 GLU A C 1
ATOM 1450 O O . GLU A 1 187 ? 12.711 0.645 0.255 1.00 95.94 187 GLU A O 1
ATOM 1455 N N . SER A 1 188 ? 13.352 -0.496 2.074 1.00 96.12 188 SER A N 1
ATOM 1456 C CA . SER A 1 188 ? 13.217 -1.834 1.479 1.00 96.12 188 SER A CA 1
ATOM 1457 C C . SER A 1 188 ? 11.754 -2.232 1.283 1.00 96.12 188 SER A C 1
ATOM 1459 O O . SER A 1 188 ? 11.026 -2.425 2.258 1.00 96.12 188 SER A O 1
ATOM 1461 N N . MET A 1 189 ? 11.325 -2.470 0.037 1.00 96.62 189 MET A N 1
ATOM 1462 C CA . MET A 1 189 ? 9.954 -2.933 -0.229 1.00 96.62 189 MET A CA 1
ATOM 1463 C C . MET A 1 189 ? 9.651 -4.271 0.438 1.00 96.62 189 MET A C 1
ATOM 1465 O O . MET A 1 189 ? 8.539 -4.481 0.909 1.00 96.62 189 MET A O 1
ATOM 1469 N N . LYS A 1 190 ? 10.637 -5.167 0.541 1.00 96.12 190 LYS A N 1
ATOM 1470 C CA . LYS A 1 190 ? 10.449 -6.463 1.203 1.00 96.12 190 LYS A CA 1
ATOM 1471 C C . LYS A 1 190 ? 10.058 -6.291 2.673 1.00 96.12 190 LYS A C 1
ATOM 1473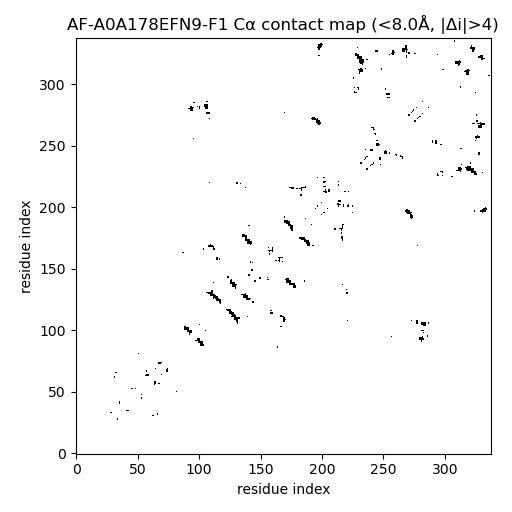 O O . LYS A 1 190 ? 9.116 -6.930 3.125 1.00 96.12 190 LYS A O 1
ATOM 1478 N N . GLU A 1 191 ? 10.761 -5.426 3.398 1.00 96.50 191 GLU A N 1
ATOM 1479 C CA . GLU A 1 191 ? 10.494 -5.182 4.822 1.00 96.50 191 GLU A CA 1
ATOM 1480 C C . GLU A 1 191 ? 9.168 -4.447 5.021 1.00 96.50 191 GLU A C 1
ATOM 1482 O O . GLU A 1 191 ? 8.374 -4.830 5.877 1.00 96.50 191 GLU A O 1
ATOM 1487 N N . LEU A 1 192 ? 8.885 -3.450 4.177 1.00 97.06 192 LEU A N 1
ATOM 1488 C CA . LEU A 1 192 ? 7.629 -2.697 4.212 1.00 97.06 192 LEU A CA 1
ATOM 1489 C C . LEU A 1 192 ? 6.407 -3.581 3.933 1.00 97.06 192 LEU A C 1
ATOM 1491 O O . LEU A 1 192 ? 5.352 -3.395 4.543 1.00 97.06 192 LEU A O 1
ATOM 1495 N N . LEU A 1 193 ? 6.536 -4.544 3.016 1.00 97.75 193 LEU A N 1
ATOM 1496 C CA . LEU A 1 193 ? 5.452 -5.455 2.658 1.00 97.75 193 LEU A CA 1
ATOM 1497 C C . LEU A 1 193 ? 5.070 -6.398 3.798 1.00 97.75 193 LEU A C 1
ATOM 1499 O O . LEU A 1 193 ? 3.886 -6.700 3.959 1.00 97.75 193 LEU A O 1
ATOM 1503 N N . ASP A 1 194 ? 6.058 -6.835 4.576 1.00 97.81 194 ASP A N 1
ATOM 1504 C CA . ASP A 1 194 ? 5.911 -7.850 5.621 1.00 97.81 194 ASP A CA 1
ATOM 1505 C C . ASP A 1 194 ? 5.773 -7.272 7.037 1.00 97.81 194 ASP A C 1
ATOM 1507 O O . ASP A 1 194 ? 5.573 -8.023 7.993 1.00 97.81 194 ASP A O 1
ATOM 1511 N N . LEU A 1 195 ? 5.832 -5.946 7.187 1.00 96.88 195 LEU A N 1
ATOM 1512 C CA . LEU A 1 195 ? 5.650 -5.279 8.471 1.00 96.88 195 LEU A CA 1
ATOM 1513 C C . LEU A 1 195 ? 4.247 -5.545 9.044 1.00 96.88 195 LEU A C 1
ATOM 1515 O O . LEU A 1 195 ? 3.240 -5.270 8.387 1.00 96.88 195 LEU A O 1
ATOM 1519 N N . ASP A 1 196 ? 4.178 -6.020 10.294 1.00 97.38 196 ASP A N 1
ATOM 1520 C CA . ASP A 1 196 ? 2.919 -6.144 11.037 1.00 97.38 196 ASP A CA 1
ATOM 1521 C C . ASP A 1 196 ? 2.389 -4.750 11.408 1.00 97.38 196 ASP A C 1
ATOM 1523 O O . ASP A 1 196 ? 2.778 -4.140 12.409 1.00 97.38 196 ASP A O 1
ATOM 1527 N N . LEU A 1 197 ? 1.456 -4.251 10.599 1.00 96.75 197 LEU A N 1
ATOM 1528 C CA . LEU A 1 197 ? 0.843 -2.938 10.774 1.00 96.75 197 LEU A CA 1
ATOM 1529 C C . LEU A 1 197 ? -0.127 -2.893 11.966 1.00 96.75 197 LEU A C 1
ATOM 1531 O O . LEU A 1 197 ? -0.672 -1.836 12.289 1.00 96.75 197 LEU A O 1
ATOM 1535 N N . GLY A 1 198 ? -0.431 -4.026 12.597 1.00 96.38 198 GLY A N 1
ATOM 1536 C CA . GLY A 1 198 ? -1.181 -4.057 13.847 1.00 96.38 198 GLY A CA 1
ATOM 1537 C C . GLY A 1 198 ? -0.345 -3.698 15.070 1.00 96.38 198 GLY A C 1
ATOM 1538 O O . GLY A 1 198 ? -0.922 -3.291 16.075 1.00 96.38 198 GLY A O 1
ATOM 1539 N N . GLN A 1 199 ? 0.980 -3.822 14.972 1.00 95.19 199 GLN A N 1
ATOM 1540 C CA . GLN A 1 199 ? 1.931 -3.564 16.062 1.00 95.19 199 GLN A CA 1
ATOM 1541 C C . GLN A 1 199 ? 2.885 -2.401 15.762 1.00 95.19 199 GLN A C 1
ATOM 1543 O O . GLN A 1 199 ? 3.476 -1.825 16.675 1.00 95.19 199 GLN A O 1
ATOM 1548 N N . HIS A 1 200 ? 3.049 -2.056 14.483 1.00 94.44 200 HIS A N 1
ATOM 1549 C CA . HIS A 1 200 ? 3.984 -1.038 14.025 1.00 94.44 200 HIS A CA 1
ATOM 1550 C C . HIS A 1 200 ? 3.296 0.013 13.149 1.00 94.44 200 HIS A C 1
ATOM 1552 O O . HIS A 1 200 ? 2.398 -0.285 12.360 1.00 94.44 200 HIS A O 1
ATOM 1558 N N . SER A 1 201 ? 3.762 1.256 13.262 1.00 92.81 201 SER A N 1
ATOM 1559 C CA . SER A 1 201 ? 3.338 2.374 12.420 1.00 92.81 201 SER A CA 1
ATOM 1560 C C . SER A 1 201 ? 4.432 2.733 11.422 1.00 92.81 201 SER A C 1
ATOM 1562 O O . SER A 1 201 ? 5.584 2.937 11.812 1.00 92.81 201 SER A O 1
ATOM 1564 N N . LEU A 1 202 ? 4.064 2.881 10.145 1.00 93.31 202 LEU A N 1
ATOM 1565 C CA . LEU A 1 202 ? 4.998 3.333 9.110 1.00 93.31 202 LEU A CA 1
ATOM 1566 C C . LEU A 1 202 ? 5.512 4.756 9.361 1.00 93.31 202 LEU A C 1
ATOM 1568 O O . LEU A 1 202 ? 6.628 5.085 8.966 1.00 93.31 202 LEU A O 1
ATOM 1572 N N . VAL A 1 203 ? 4.752 5.574 10.097 1.00 90.75 203 VAL A N 1
ATOM 1573 C CA . VAL A 1 203 ? 5.162 6.930 10.498 1.00 90.75 203 VAL A CA 1
ATOM 1574 C C . VAL A 1 203 ? 6.469 6.909 11.300 1.00 90.75 203 VAL A C 1
ATOM 1576 O O . VAL A 1 203 ? 7.278 7.830 11.188 1.00 90.75 203 VAL A O 1
ATOM 1579 N N . ASN A 1 204 ? 6.694 5.841 12.073 1.00 88.50 204 ASN A N 1
ATOM 1580 C CA . ASN A 1 204 ? 7.866 5.655 12.929 1.00 88.50 204 ASN A CA 1
ATOM 1581 C C . ASN A 1 204 ? 8.830 4.579 12.404 1.00 88.50 204 ASN A C 1
ATOM 1583 O O . ASN A 1 204 ? 9.760 4.211 13.116 1.00 88.50 204 ASN A O 1
ATOM 1587 N N . PHE A 1 205 ? 8.612 4.062 11.191 1.00 88.06 205 PHE A N 1
ATOM 1588 C CA . PHE A 1 205 ? 9.406 2.957 10.652 1.00 88.06 205 PHE A CA 1
ATOM 1589 C C . PHE A 1 205 ? 10.856 3.361 10.371 1.00 88.06 205 PHE A C 1
ATOM 1591 O O . PHE A 1 205 ? 11.778 2.613 10.683 1.00 88.06 205 PHE A O 1
ATOM 1598 N N . SER A 1 206 ? 11.074 4.569 9.842 1.00 83.62 206 SER A N 1
ATOM 1599 C CA . SER A 1 206 ? 12.429 5.047 9.581 1.00 83.62 206 SER A CA 1
ATOM 1600 C C . SER A 1 206 ? 13.150 5.341 10.900 1.00 83.62 206 SER A C 1
ATOM 1602 O O . SER A 1 206 ? 12.767 6.236 11.659 1.00 83.62 206 SER A O 1
ATOM 1604 N N . GLY A 1 207 ? 14.224 4.594 11.169 1.00 75.44 207 GLY A N 1
ATOM 1605 C CA . GLY A 1 207 ? 15.036 4.742 12.383 1.00 75.44 207 GLY A CA 1
ATOM 1606 C C . GLY A 1 207 ? 15.824 6.056 12.457 1.00 75.44 207 GLY A C 1
ATOM 1607 O O . GLY A 1 207 ? 16.415 6.368 13.490 1.00 75.44 207 GLY A O 1
ATOM 1608 N N . SER A 1 208 ? 15.841 6.846 11.381 1.00 81.31 208 SER A N 1
ATOM 1609 C CA . SER A 1 208 ? 16.538 8.129 11.337 1.00 81.31 208 SER A CA 1
ATOM 1610 C C . SER A 1 208 ? 15.670 9.251 11.907 1.00 81.31 208 SER A C 1
ATOM 1612 O O . SER A 1 208 ? 14.647 9.629 11.338 1.00 81.31 208 SER A O 1
ATOM 1614 N N . SER A 1 209 ? 16.121 9.868 13.000 1.00 78.44 209 SER A N 1
ATOM 1615 C CA . SER A 1 209 ? 15.505 11.083 13.554 1.00 78.44 209 SER A CA 1
ATOM 1616 C C . SER A 1 209 ? 15.769 12.343 12.719 1.00 78.44 209 SER A C 1
ATOM 1618 O O . SER A 1 209 ? 15.293 13.417 13.076 1.00 78.44 209 SER A O 1
ATOM 1620 N N . HIS A 1 210 ? 16.564 12.250 11.648 1.00 84.38 210 HIS A N 1
ATOM 1621 C CA . HIS A 1 210 ? 16.955 13.405 10.834 1.00 84.38 210 HIS A CA 1
ATOM 1622 C C . HIS A 1 210 ? 15.908 13.816 9.796 1.00 84.38 210 HIS A C 1
ATOM 1624 O O . HIS A 1 210 ? 16.012 14.906 9.237 1.00 84.38 210 HIS A O 1
ATOM 1630 N N . PHE A 1 211 ? 14.920 12.964 9.527 1.00 84.75 211 PHE A N 1
ATOM 1631 C CA . PHE A 1 211 ? 13.890 13.222 8.526 1.00 84.75 211 PHE A CA 1
ATOM 1632 C C . PHE A 1 211 ? 12.544 13.522 9.182 1.00 84.75 211 PHE A C 1
ATOM 1634 O O . PHE A 1 211 ? 12.263 13.092 10.302 1.00 84.75 211 PHE A O 1
ATOM 1641 N N . ALA A 1 212 ? 11.700 14.264 8.462 1.00 83.75 212 ALA A N 1
ATOM 1642 C CA . ALA A 1 212 ? 10.310 14.449 8.854 1.00 83.75 212 ALA A CA 1
ATOM 1643 C C . ALA A 1 212 ? 9.598 13.089 8.952 1.00 83.75 212 ALA A C 1
ATOM 1645 O O . ALA A 1 212 ? 9.976 12.133 8.272 1.00 83.75 212 ALA A O 1
ATOM 1646 N N . ARG A 1 213 ? 8.565 13.017 9.798 1.00 87.50 213 ARG A N 1
ATOM 1647 C CA . ARG A 1 213 ? 7.718 11.831 9.950 1.00 87.50 213 ARG A CA 1
ATOM 1648 C C . ARG A 1 213 ? 6.325 12.098 9.364 1.00 87.50 213 ARG A C 1
ATOM 1650 O O . ARG A 1 213 ? 5.698 13.073 9.777 1.00 87.50 213 ARG A O 1
ATOM 1657 N N . PRO A 1 214 ? 5.842 11.259 8.432 1.00 90.19 214 PRO A N 1
ATOM 1658 C CA . PRO A 1 214 ? 6.600 10.206 7.750 1.00 90.19 214 PRO A CA 1
ATOM 1659 C C . PRO A 1 214 ? 7.681 10.790 6.829 1.00 90.19 214 PRO A C 1
ATOM 1661 O O . PRO A 1 214 ? 7.611 11.958 6.430 1.00 90.19 214 PRO A O 1
ATOM 1664 N N . THR A 1 215 ? 8.657 9.963 6.453 1.00 92.00 215 THR A N 1
ATOM 1665 C CA . THR A 1 215 ? 9.655 10.350 5.449 1.00 92.00 215 THR A CA 1
ATOM 1666 C C . THR A 1 215 ? 8.979 10.581 4.095 1.00 92.00 215 THR A C 1
ATOM 1668 O O . THR A 1 215 ? 7.907 10.036 3.821 1.00 92.00 215 THR A O 1
ATOM 1671 N N . ALA A 1 216 ? 9.601 11.382 3.222 1.00 92.31 216 ALA A N 1
ATOM 1672 C CA . ALA A 1 216 ? 9.093 11.602 1.864 1.00 92.31 216 ALA A CA 1
ATOM 1673 C C . ALA A 1 216 ? 8.916 10.275 1.101 1.00 92.31 216 ALA A C 1
ATOM 1675 O O . ALA A 1 216 ? 7.905 10.082 0.434 1.00 92.31 216 ALA A O 1
ATOM 1676 N N . VAL A 1 217 ? 9.853 9.341 1.303 1.00 94.62 217 VAL A N 1
ATOM 1677 C CA . VAL A 1 217 ? 9.869 7.986 0.728 1.00 94.62 217 VAL A CA 1
ATOM 1678 C C . VAL A 1 217 ? 8.614 7.189 1.092 1.00 94.62 217 VAL A C 1
ATOM 1680 O O . VAL A 1 217 ? 8.015 6.532 0.247 1.00 94.62 217 VAL A O 1
ATOM 1683 N N . LEU A 1 218 ? 8.185 7.258 2.356 1.00 95.62 218 LEU A N 1
ATOM 1684 C CA . LEU A 1 218 ? 7.086 6.439 2.874 1.00 95.62 218 LEU A CA 1
ATOM 1685 C C . LEU A 1 218 ? 5.732 7.144 2.844 1.00 95.62 218 LEU A C 1
ATOM 1687 O O . LEU A 1 218 ? 4.748 6.560 3.297 1.00 95.62 218 LEU A O 1
ATOM 1691 N N . ARG A 1 219 ? 5.647 8.379 2.339 1.00 93.81 219 ARG A N 1
ATOM 1692 C CA . ARG A 1 219 ? 4.442 9.214 2.451 1.00 93.81 219 ARG A CA 1
ATOM 1693 C C . ARG A 1 219 ? 3.185 8.504 1.938 1.00 93.81 219 ARG A C 1
ATOM 1695 O O . ARG A 1 219 ? 2.215 8.404 2.687 1.00 93.81 219 ARG A O 1
ATOM 1702 N N . ALA A 1 220 ? 3.206 7.993 0.707 1.00 95.12 220 ALA A N 1
ATOM 1703 C CA . ALA A 1 220 ? 2.039 7.359 0.084 1.00 95.12 220 ALA A CA 1
ATOM 1704 C C . ALA A 1 220 ? 1.600 6.072 0.814 1.00 95.12 220 ALA A C 1
ATOM 1706 O O . ALA A 1 220 ? 0.404 5.854 1.044 1.00 95.12 220 ALA A O 1
ATOM 1707 N N . LEU A 1 221 ? 2.567 5.249 1.244 1.00 96.81 221 LEU A N 1
ATOM 1708 C CA . LEU A 1 221 ? 2.298 4.055 2.052 1.00 96.81 221 LEU A CA 1
ATOM 1709 C C . LEU A 1 221 ? 1.692 4.446 3.404 1.00 96.81 221 LEU A C 1
ATOM 1711 O O . LEU A 1 221 ? 0.633 3.933 3.754 1.00 96.81 221 LEU A O 1
ATOM 1715 N N . CYS A 1 222 ? 2.300 5.405 4.110 1.00 95.25 222 CYS A N 1
ATOM 1716 C CA . CYS A 1 222 ? 1.813 5.909 5.395 1.00 95.25 222 CYS A CA 1
ATOM 1717 C C . CYS A 1 222 ? 0.382 6.430 5.289 1.00 95.25 222 CYS A C 1
ATOM 1719 O O . CYS A 1 222 ? -0.471 6.037 6.074 1.00 95.25 222 CYS A O 1
ATOM 1721 N N . MET A 1 223 ? 0.088 7.274 4.298 1.00 93.31 223 MET A N 1
ATOM 1722 C CA . MET A 1 223 ? -1.266 7.798 4.107 1.00 93.31 223 MET A CA 1
ATOM 1723 C C . MET A 1 223 ? -2.289 6.672 3.952 1.00 93.31 223 MET A C 1
ATOM 1725 O O . MET A 1 223 ? -3.354 6.719 4.563 1.00 93.31 223 MET A O 1
ATOM 1729 N N . THR A 1 224 ? -1.950 5.625 3.199 1.00 95.00 224 THR A N 1
ATOM 1730 C CA . THR A 1 224 ? -2.841 4.474 3.015 1.00 95.00 224 THR A CA 1
ATOM 1731 C C . THR A 1 224 ? -2.977 3.632 4.287 1.00 95.00 224 THR A C 1
ATOM 1733 O O . THR A 1 224 ? -4.087 3.231 4.642 1.00 95.00 224 THR A O 1
ATOM 1736 N N . THR A 1 225 ? -1.880 3.372 5.004 1.00 95.69 225 THR A N 1
ATOM 1737 C CA . THR A 1 225 ? -1.912 2.565 6.232 1.00 95.69 225 THR A CA 1
ATOM 1738 C C . THR A 1 225 ? -2.539 3.288 7.412 1.00 95.69 225 THR A C 1
ATOM 1740 O O . THR A 1 225 ? -3.078 2.617 8.287 1.00 95.69 225 THR A O 1
ATOM 1743 N N . GLU A 1 226 ? -2.478 4.616 7.461 1.00 93.38 226 GLU A N 1
ATOM 1744 C CA . GLU A 1 226 ? -3.162 5.418 8.478 1.00 93.38 226 GLU A CA 1
ATOM 1745 C C . GLU A 1 226 ? -4.642 5.605 8.128 1.00 93.38 226 GLU A C 1
ATOM 1747 O O . GLU A 1 226 ? -5.489 5.507 9.010 1.00 93.38 226 GLU A O 1
ATOM 1752 N N . ALA A 1 227 ? -4.994 5.745 6.843 1.00 93.00 227 ALA A N 1
ATOM 1753 C CA . ALA A 1 227 ? -6.394 5.833 6.418 1.00 93.00 227 ALA A CA 1
ATOM 1754 C C . ALA A 1 227 ? -7.230 4.602 6.820 1.00 93.00 227 ALA A C 1
ATOM 1756 O O . ALA A 1 227 ? -8.445 4.693 6.948 1.00 93.00 227 ALA A O 1
ATOM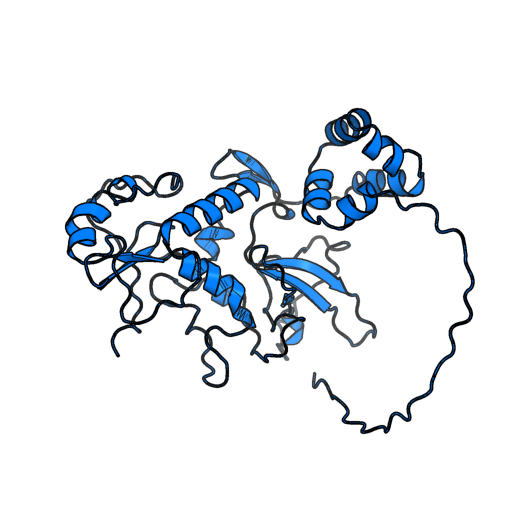 1757 N N . ARG A 1 228 ? -6.605 3.440 7.049 1.00 94.94 228 ARG A N 1
ATOM 1758 C CA . ARG A 1 228 ? -7.320 2.240 7.512 1.00 94.94 228 ARG A CA 1
ATOM 1759 C C . ARG A 1 228 ? -7.661 2.264 9.011 1.00 94.94 228 ARG A C 1
ATOM 1761 O O . ARG A 1 228 ? -8.334 1.348 9.483 1.00 94.94 228 ARG A O 1
ATOM 1768 N N . LYS A 1 229 ? -7.100 3.192 9.786 1.00 93.88 229 LYS A N 1
ATOM 1769 C CA . LYS A 1 229 ? -7.263 3.252 11.241 1.00 93.88 229 LYS A CA 1
ATOM 1770 C C . LYS A 1 229 ? -8.492 4.094 11.574 1.00 93.88 229 LYS A C 1
ATOM 1772 O O . LYS A 1 229 ? -8.618 5.206 11.076 1.00 93.88 229 LYS A O 1
ATOM 1777 N N . VAL A 1 230 ? -9.365 3.572 12.434 1.00 92.75 230 VAL A N 1
ATOM 1778 C CA . VAL A 1 230 ? -10.526 4.294 12.975 1.00 92.75 230 VAL A CA 1
ATOM 1779 C C . VAL A 1 230 ? -10.392 4.377 14.488 1.00 92.75 230 VAL A C 1
ATOM 1781 O O . VAL A 1 230 ? -10.384 3.350 15.170 1.00 92.75 230 VAL A O 1
ATOM 1784 N N . ALA A 1 231 ? -10.306 5.600 15.004 1.00 92.81 231 ALA A N 1
ATOM 1785 C CA . ALA A 1 231 ? -10.214 5.885 16.427 1.00 92.81 231 ALA A CA 1
ATOM 1786 C C . ALA A 1 231 ? -11.602 5.818 17.096 1.00 92.81 231 ALA A C 1
ATOM 1788 O O . ALA A 1 231 ? -12.567 6.448 16.642 1.00 92.81 231 ALA A O 1
ATOM 1789 N N . ILE A 1 232 ? -11.726 5.041 18.175 1.00 93.38 232 ILE A N 1
ATOM 1790 C CA . ILE A 1 232 ? -12.981 4.853 18.918 1.00 93.38 232 ILE A CA 1
ATOM 1791 C C . ILE A 1 232 ? -12.750 4.908 20.432 1.00 93.38 232 ILE A C 1
ATOM 1793 O O . ILE A 1 232 ? -11.667 4.593 20.911 1.00 93.38 232 ILE A O 1
ATOM 1797 N N . CYS A 1 233 ? -13.766 5.329 21.188 1.00 94.88 233 CYS A N 1
ATOM 1798 C CA . CYS A 1 233 ? -13.748 5.313 22.652 1.00 94.88 233 CYS A CA 1
ATOM 1799 C C . CYS A 1 233 ? -14.155 3.940 23.203 1.00 94.88 233 CYS A C 1
ATOM 1801 O O . CYS A 1 233 ? -14.901 3.214 22.537 1.00 94.88 233 CYS A O 1
ATOM 1803 N N . SER A 1 234 ? -13.794 3.647 24.455 1.00 95.81 234 SER A N 1
ATOM 1804 C CA . SER A 1 234 ? -14.158 2.424 25.186 1.00 95.81 234 SER A CA 1
ATOM 1805 C C . SER A 1 234 ? -15.646 2.078 25.064 1.00 95.81 234 SER A C 1
ATOM 1807 O O . SER A 1 234 ? -16.013 0.941 24.780 1.00 95.81 234 SER A O 1
ATOM 1809 N N . SER A 1 235 ? -16.535 3.072 25.191 1.00 96.25 235 SER A N 1
ATOM 1810 C CA . SER A 1 235 ? -17.984 2.847 25.076 1.00 96.25 235 SER A CA 1
ATOM 1811 C C . SER A 1 235 ? -18.400 2.377 23.675 1.00 96.25 235 SER A C 1
ATOM 1813 O O . SER A 1 235 ? -19.208 1.456 23.540 1.00 96.25 235 SER A O 1
ATOM 1815 N N . CYS A 1 236 ? -17.832 2.967 22.618 1.00 95.88 236 CYS A N 1
ATOM 1816 C CA . CYS A 1 236 ? -18.082 2.524 21.246 1.00 95.88 236 CYS A CA 1
ATOM 1817 C C . CYS A 1 236 ? -17.414 1.178 20.949 1.00 95.88 236 CYS A C 1
ATOM 1819 O O . CYS A 1 236 ? -18.001 0.374 20.224 1.00 95.88 236 CYS A O 1
ATOM 1821 N N . TYR A 1 237 ? -16.235 0.922 21.517 1.00 95.69 237 TYR A N 1
ATOM 1822 C CA . TYR A 1 237 ? -15.532 -0.353 21.403 1.00 95.69 237 TYR A CA 1
ATOM 1823 C C . TYR A 1 237 ? -16.386 -1.492 21.973 1.00 95.69 237 TYR A C 1
ATOM 1825 O O . TYR A 1 237 ? -16.743 -2.420 21.245 1.00 95.69 237 TYR A O 1
ATOM 1833 N N . ASP A 1 238 ? -16.807 -1.375 23.235 1.00 95.38 238 ASP A N 1
ATOM 1834 C CA . ASP A 1 238 ? -17.586 -2.402 23.928 1.00 95.38 238 ASP A CA 1
ATOM 1835 C C . ASP A 1 238 ? -19.026 -2.527 23.422 1.00 95.38 238 ASP A C 1
ATOM 1837 O O . ASP A 1 238 ? -19.560 -3.636 23.362 1.00 95.38 238 ASP A O 1
ATOM 1841 N N . GLY A 1 239 ? -19.664 -1.408 23.068 1.00 93.69 239 GLY A N 1
ATOM 1842 C CA . GLY A 1 239 ? -21.085 -1.381 22.718 1.00 93.69 239 GLY A CA 1
ATOM 1843 C C . GLY A 1 239 ? -21.394 -1.581 21.234 1.00 93.69 239 GLY A C 1
ATOM 1844 O O . GLY A 1 239 ? -22.444 -2.130 20.900 1.00 93.69 239 GLY A O 1
ATOM 1845 N N . ARG A 1 240 ? -20.525 -1.117 20.326 1.00 93.31 240 ARG A N 1
ATOM 1846 C CA . ARG A 1 240 ? -20.810 -1.085 18.878 1.00 93.31 240 ARG A CA 1
ATOM 1847 C C . ARG A 1 240 ? -19.810 -1.897 18.075 1.00 93.31 240 ARG A C 1
ATOM 1849 O O . ARG A 1 240 ? -20.226 -2.784 17.340 1.00 93.31 240 ARG A O 1
ATOM 1856 N N . ALA A 1 241 ? -18.512 -1.659 18.244 1.00 93.31 241 ALA A N 1
ATOM 1857 C CA . ALA A 1 241 ? -17.490 -2.272 17.397 1.00 93.31 241 ALA A CA 1
ATOM 1858 C C . ALA A 1 241 ? -17.447 -3.807 17.514 1.00 93.31 241 ALA A C 1
ATOM 1860 O O . ALA A 1 241 ? -17.232 -4.475 16.502 1.00 93.31 241 ALA A O 1
ATOM 1861 N N . LYS A 1 242 ? -17.733 -4.372 18.699 1.00 93.88 242 LYS A N 1
ATOM 1862 C CA . LYS A 1 242 ? -17.880 -5.830 18.913 1.00 93.88 242 LYS A CA 1
ATOM 1863 C C . LYS A 1 242 ? -19.005 -6.471 18.097 1.00 93.88 242 LYS A C 1
ATOM 1865 O O . LYS A 1 242 ? -18.952 -7.660 17.811 1.00 93.88 242 LYS A O 1
ATOM 1870 N N . ASN A 1 243 ? -20.000 -5.680 17.701 1.00 93.25 243 ASN A N 1
ATOM 1871 C CA . ASN A 1 243 ? -21.099 -6.110 16.836 1.00 93.25 243 ASN A CA 1
ATOM 1872 C C . ASN A 1 243 ? -20.778 -5.896 15.341 1.00 93.25 243 ASN A C 1
ATOM 1874 O O . ASN A 1 243 ? -21.652 -6.029 14.485 1.00 93.25 243 ASN A O 1
ATOM 1878 N N . GLY A 1 244 ? -19.526 -5.554 15.024 1.00 93.38 244 GLY A N 1
ATOM 1879 C CA . GLY A 1 244 ? -19.021 -5.384 13.670 1.00 93.38 244 GLY A CA 1
ATOM 1880 C C . GLY A 1 244 ? -19.201 -3.974 13.083 1.00 93.38 244 GLY A C 1
ATOM 1881 O O . GLY A 1 244 ? -19.788 -3.082 13.703 1.00 93.38 244 GLY A O 1
ATOM 1882 N N . PRO A 1 245 ? -18.719 -3.758 11.844 1.00 93.38 245 PRO A N 1
ATOM 1883 C CA . PRO A 1 245 ? -18.712 -2.440 11.202 1.00 93.38 245 PRO A CA 1
ATOM 1884 C C . PRO A 1 245 ? -20.102 -1.832 10.980 1.00 93.38 245 PRO A C 1
ATOM 1886 O O . PRO A 1 245 ? -20.276 -0.612 11.035 1.00 93.38 245 PRO A O 1
ATOM 1889 N N . ALA A 1 246 ? -21.112 -2.675 10.755 1.00 92.50 246 ALA A N 1
ATOM 1890 C CA . ALA A 1 246 ? -22.485 -2.236 10.516 1.00 92.50 246 ALA A CA 1
ATOM 1891 C C . ALA A 1 246 ? -23.148 -1.615 11.759 1.00 92.50 246 ALA A C 1
ATOM 1893 O O . ALA A 1 246 ? -24.077 -0.824 11.616 1.00 92.50 246 ALA A O 1
ATOM 1894 N N . ALA A 1 247 ? -22.666 -1.942 12.963 1.00 92.88 247 ALA A N 1
ATOM 1895 C CA . ALA A 1 247 ? -23.198 -1.425 14.224 1.00 92.88 247 ALA A CA 1
ATOM 1896 C C . ALA A 1 247 ? -22.607 -0.060 14.630 1.00 92.88 247 ALA A C 1
ATOM 1898 O O . ALA A 1 247 ? -23.066 0.559 15.593 1.00 92.88 247 ALA A O 1
ATOM 1899 N N . MET A 1 248 ? -21.591 0.427 13.911 1.00 92.12 248 MET A N 1
ATOM 1900 C CA . MET A 1 248 ? -21.027 1.758 14.135 1.00 92.12 248 MET A CA 1
ATOM 1901 C C . MET A 1 248 ? -22.032 2.853 13.750 1.00 92.12 248 MET A C 1
ATOM 1903 O O . MET A 1 248 ? -22.892 2.641 12.903 1.00 92.12 248 MET A O 1
ATOM 1907 N N . ALA A 1 249 ? -21.923 4.046 14.348 1.00 84.75 249 ALA A N 1
ATOM 1908 C CA . ALA A 1 249 ? -22.643 5.224 13.860 1.00 84.75 249 ALA A CA 1
ATOM 1909 C C . ALA A 1 249 ? -21.644 6.289 13.376 1.00 84.75 249 ALA A C 1
ATOM 1911 O O . ALA A 1 249 ? -20.712 6.596 14.118 1.00 84.75 249 ALA A O 1
ATOM 1912 N N . PRO A 1 250 ? -21.822 6.834 12.161 1.00 86.19 250 PRO A N 1
ATOM 1913 C CA . PRO A 1 250 ? -22.713 6.305 11.121 1.00 86.19 250 PRO A CA 1
ATOM 1914 C C . PRO A 1 250 ? -22.287 4.881 10.685 1.00 86.19 250 PRO A C 1
ATOM 1916 O O . PRO A 1 250 ? -21.091 4.576 10.783 1.00 86.19 250 PRO A O 1
ATOM 1919 N N . PRO A 1 251 ? -23.217 4.016 10.220 1.00 86.19 251 PRO A N 1
ATOM 1920 C CA . PRO A 1 251 ? -22.896 2.654 9.787 1.00 86.19 251 PRO A CA 1
ATOM 1921 C C . PRO A 1 251 ? -21.818 2.621 8.711 1.00 86.19 251 PRO A C 1
ATOM 1923 O O . PRO A 1 251 ? -21.889 3.349 7.718 1.00 86.19 251 PRO A O 1
ATOM 1926 N N . MET A 1 252 ? -20.830 1.744 8.883 1.00 86.69 252 MET A N 1
ATOM 1927 C CA . MET A 1 252 ? -19.775 1.544 7.893 1.00 86.69 252 MET A CA 1
ATOM 1928 C C . MET A 1 252 ? -20.250 0.546 6.840 1.00 86.69 252 MET A C 1
ATOM 1930 O O . MET A 1 252 ? -20.036 -0.662 6.942 1.00 86.69 252 MET A O 1
ATOM 1934 N N . THR A 1 253 ? -20.957 1.059 5.836 1.00 87.06 253 THR A N 1
ATOM 1935 C CA . THR A 1 253 ? -21.419 0.259 4.696 1.00 87.06 253 THR A CA 1
ATOM 1936 C C . THR A 1 253 ? -20.305 0.080 3.659 1.00 87.06 253 THR A C 1
ATOM 1938 O O . THR A 1 253 ? -19.334 0.828 3.632 1.00 87.06 253 THR A O 1
ATOM 1941 N N . GLY A 1 254 ? -20.409 -0.946 2.810 1.00 84.88 254 GLY A N 1
ATOM 1942 C CA . GLY A 1 254 ? -19.476 -1.153 1.691 1.00 84.88 254 GLY A CA 1
ATOM 1943 C C . GLY A 1 254 ? -18.185 -1.914 2.018 1.00 84.88 254 GLY A C 1
ATOM 1944 O O . GLY A 1 254 ? -17.469 -2.282 1.084 1.00 84.88 254 GLY A O 1
ATOM 1945 N N . LEU A 1 255 ? -17.936 -2.239 3.292 1.00 87.94 255 LEU A N 1
ATOM 1946 C CA . LEU A 1 255 ? -16.791 -3.030 3.775 1.00 87.94 255 LEU A CA 1
ATOM 1947 C C . LEU A 1 255 ? -16.980 -4.544 3.576 1.00 87.94 255 LEU A C 1
ATOM 1949 O O . LEU A 1 255 ? -16.716 -5.349 4.465 1.00 87.94 255 LEU A O 1
ATOM 1953 N N . SER A 1 256 ? -17.446 -4.955 2.397 1.00 88.44 256 SER A N 1
ATOM 1954 C CA . SER A 1 256 ? -17.802 -6.353 2.103 1.00 88.44 256 SER A CA 1
ATOM 1955 C C . SER A 1 256 ? -16.613 -7.327 2.104 1.00 88.44 256 SER A C 1
ATOM 1957 O O . SER A 1 256 ? -16.798 -8.510 1.841 1.00 88.44 256 SER A O 1
ATOM 1959 N N . TRP A 1 257 ? -15.387 -6.833 2.290 1.00 90.06 257 TRP A N 1
ATOM 1960 C CA . TRP A 1 257 ? -14.174 -7.647 2.404 1.00 90.06 257 TRP A CA 1
ATOM 1961 C C . TRP A 1 257 ? -13.854 -8.048 3.845 1.00 90.06 257 TRP A C 1
ATOM 1963 O O . TRP A 1 257 ? -13.020 -8.930 4.040 1.00 90.06 257 TRP A O 1
ATOM 1973 N N . ILE A 1 258 ? -14.482 -7.416 4.840 1.00 90.62 258 ILE A N 1
ATOM 1974 C CA . ILE A 1 258 ? -14.320 -7.807 6.238 1.00 90.62 258 ILE A CA 1
ATOM 1975 C C . ILE A 1 258 ? -15.135 -9.090 6.457 1.00 90.62 258 ILE A C 1
ATOM 1977 O O . ILE A 1 258 ? -16.334 -9.087 6.166 1.00 90.62 258 ILE A O 1
ATOM 1981 N N . PRO A 1 259 ? -14.520 -10.185 6.943 1.00 86.06 259 PRO A N 1
ATOM 1982 C CA . PRO A 1 259 ? -15.250 -11.406 7.263 1.00 86.06 259 PRO A CA 1
ATOM 1983 C C . PRO A 1 259 ? -16.355 -11.148 8.291 1.00 86.06 259 PRO A C 1
ATOM 1985 O O . PRO A 1 259 ? -16.171 -10.350 9.212 1.00 86.06 259 PRO A O 1
ATOM 1988 N N . GLU A 1 260 ? -17.482 -11.853 8.169 1.00 88.25 260 GLU A N 1
ATOM 1989 C CA . GLU A 1 260 ? -18.523 -11.814 9.197 1.00 88.25 260 GLU A CA 1
ATOM 1990 C C . GLU A 1 260 ? -17.943 -12.248 10.548 1.00 88.25 260 GLU A C 1
ATOM 1992 O O . GLU A 1 260 ? -17.275 -13.280 10.674 1.00 88.25 260 GLU A O 1
ATOM 1997 N N . MET A 1 261 ? -18.172 -11.421 11.566 1.00 86.19 261 MET A N 1
ATOM 1998 C CA . MET A 1 261 ? -17.695 -11.692 12.911 1.00 86.19 261 MET A CA 1
ATOM 1999 C C . MET A 1 261 ? -18.645 -12.660 13.604 1.00 86.19 261 MET A C 1
ATOM 2001 O O . MET A 1 261 ? -19.726 -12.285 14.040 1.00 86.19 261 MET A O 1
ATOM 2005 N N . ASN A 1 262 ? -18.211 -13.914 13.723 1.00 87.00 262 ASN A N 1
ATOM 2006 C CA . ASN A 1 262 ? -18.909 -14.929 14.517 1.00 87.00 262 ASN A CA 1
ATOM 2007 C C . ASN A 1 262 ? -18.576 -14.841 16.018 1.00 87.00 262 ASN A C 1
ATOM 2009 O O . ASN A 1 262 ? -19.203 -15.515 16.829 1.00 87.00 262 ASN A O 1
ATOM 2013 N N . ASP A 1 263 ? -17.563 -14.052 16.379 1.00 87.19 263 ASP A N 1
ATOM 2014 C CA . ASP A 1 263 ? -17.086 -13.864 17.745 1.00 87.19 263 ASP A CA 1
ATOM 2015 C C . ASP A 1 263 ? -17.281 -12.400 18.151 1.00 87.19 263 ASP A C 1
ATOM 2017 O O . ASP A 1 263 ? -16.958 -11.490 17.392 1.00 87.19 263 ASP A O 1
ATOM 2021 N N . THR A 1 264 ? -17.800 -12.189 19.358 1.00 86.94 264 THR A N 1
ATOM 2022 C CA . THR A 1 264 ? -17.975 -10.866 19.973 1.00 86.94 264 THR A CA 1
ATOM 2023 C C . THR A 1 264 ? -16.658 -10.223 20.413 1.00 86.94 264 THR A C 1
ATOM 2025 O O . THR A 1 264 ? -16.651 -9.062 20.819 1.00 86.94 264 THR A O 1
ATOM 2028 N N . SER A 1 265 ? -15.544 -10.962 20.395 1.00 93.56 265 SER A N 1
ATOM 2029 C CA . SER A 1 265 ? -14.231 -10.419 20.738 1.00 93.56 265 SER A CA 1
ATOM 2030 C C . SER A 1 265 ? -13.539 -9.788 19.523 1.00 93.56 265 SER A C 1
ATOM 2032 O O . SER A 1 265 ? -13.368 -10.411 18.473 1.00 93.56 265 SER A O 1
ATOM 2034 N N . ILE A 1 266 ? -13.109 -8.531 19.673 1.00 95.50 266 ILE A N 1
ATOM 2035 C CA . ILE A 1 266 ? -12.237 -7.876 18.696 1.00 95.50 266 ILE A CA 1
ATOM 2036 C C . ILE A 1 266 ? -10.835 -8.454 18.879 1.00 95.50 266 ILE A C 1
ATOM 2038 O O . ILE A 1 266 ? -10.252 -8.400 19.961 1.00 95.50 266 ILE A O 1
ATOM 2042 N N . LYS A 1 267 ? -10.298 -9.043 17.813 1.00 96.38 267 LYS A N 1
ATOM 2043 C CA . LYS A 1 267 ? -8.964 -9.653 17.822 1.00 96.38 267 LYS A CA 1
ATOM 2044 C C . LYS A 1 267 ? -7.885 -8.599 17.574 1.00 96.38 267 LYS A C 1
ATOM 2046 O O . LYS A 1 267 ? -8.173 -7.589 16.936 1.00 96.38 267 LYS A O 1
ATOM 2051 N N . PRO A 1 268 ? -6.630 -8.838 17.984 1.00 97.06 268 PRO A N 1
ATOM 2052 C CA . PRO A 1 268 ? -5.512 -8.014 17.544 1.00 97.06 268 PRO A CA 1
ATOM 2053 C C . PRO A 1 268 ? -5.390 -7.994 16.013 1.00 97.06 268 PRO A C 1
ATOM 2055 O O . PRO A 1 268 ? -5.594 -9.007 15.337 1.00 97.06 268 PRO A O 1
ATOM 2058 N N . CYS A 1 269 ? -5.063 -6.832 15.461 1.00 97.56 269 CYS A N 1
ATOM 2059 C CA . CYS A 1 269 ? -4.725 -6.670 14.055 1.00 97.56 269 CYS A CA 1
ATOM 2060 C C . CYS A 1 269 ? -3.350 -7.296 13.774 1.00 97.56 269 CYS A C 1
ATOM 2062 O O . CYS A 1 269 ? -2.419 -7.094 14.542 1.00 97.56 269 CYS A O 1
ATOM 2064 N N . HIS A 1 270 ? -3.232 -7.994 12.642 1.00 97.56 270 HIS A N 1
ATOM 2065 C CA . HIS A 1 270 ? -1.970 -8.526 12.101 1.00 97.56 270 HIS A CA 1
ATOM 2066 C C . HIS A 1 270 ? -1.851 -8.284 10.589 1.00 97.56 270 HIS A C 1
ATOM 2068 O O . HIS A 1 270 ? -1.280 -9.080 9.847 1.00 97.56 270 HIS A O 1
ATOM 2074 N N . CYS A 1 271 ? -2.499 -7.228 10.089 1.00 97.88 271 CYS A N 1
ATOM 2075 C CA . CYS A 1 271 ? -2.451 -6.913 8.667 1.00 97.88 271 CYS A CA 1
ATOM 2076 C C . CYS A 1 271 ? -1.040 -6.496 8.254 1.00 97.88 271 CYS A C 1
ATOM 2078 O O . CYS A 1 271 ? -0.415 -5.678 8.923 1.00 97.88 271 CYS A O 1
ATOM 2080 N N . THR A 1 272 ? -0.611 -6.965 7.090 1.00 98.12 272 THR A N 1
ATOM 2081 C CA . THR A 1 272 ? 0.585 -6.482 6.391 1.00 98.12 272 THR A CA 1
ATOM 2082 C C . THR A 1 272 ? 0.195 -5.906 5.031 1.00 98.12 272 THR A C 1
ATOM 2084 O O . THR A 1 272 ? -0.872 -6.238 4.496 1.00 98.12 272 THR A O 1
ATOM 2087 N N . MET A 1 273 ? 1.052 -5.075 4.434 1.00 97.75 273 MET A N 1
ATOM 2088 C CA . MET A 1 273 ? 0.821 -4.577 3.072 1.00 97.75 273 MET A CA 1
ATOM 2089 C C . MET A 1 273 ? 0.766 -5.735 2.064 1.00 97.75 273 MET A C 1
ATOM 2091 O O . MET A 1 273 ? -0.084 -5.728 1.172 1.00 97.75 273 MET A O 1
ATOM 2095 N N . ARG A 1 274 ? 1.590 -6.779 2.257 1.00 97.69 274 ARG A N 1
ATOM 2096 C CA . ARG A 1 274 ? 1.560 -8.003 1.446 1.00 97.69 274 ARG A CA 1
ATOM 2097 C C . ARG A 1 274 ? 0.192 -8.672 1.487 1.00 97.69 274 ARG A C 1
ATOM 2099 O O . ARG A 1 274 ? -0.434 -8.824 0.442 1.00 97.69 274 ARG A O 1
ATOM 2106 N N . SER A 1 275 ? -0.306 -8.982 2.685 1.00 96.81 275 SER A N 1
ATOM 2107 C CA . SER A 1 275 ? -1.596 -9.664 2.851 1.00 96.81 275 SER A CA 1
ATOM 2108 C C . SER A 1 275 ? -2.764 -8.868 2.259 1.00 96.81 275 SER A C 1
ATOM 2110 O O . SER A 1 275 ? -3.751 -9.444 1.798 1.00 96.81 275 SER A O 1
ATOM 2112 N N . HIS A 1 276 ? -2.656 -7.535 2.251 1.00 95.56 276 HIS A N 1
ATOM 2113 C CA . HIS A 1 276 ? -3.732 -6.658 1.815 1.00 95.56 276 HIS A CA 1
ATOM 2114 C C . HIS A 1 276 ? -3.701 -6.310 0.317 1.00 95.56 276 HIS A C 1
ATOM 2116 O O . HIS A 1 276 ? -4.772 -6.186 -0.279 1.00 95.56 276 HIS A O 1
ATOM 2122 N N . PHE A 1 277 ? -2.523 -6.159 -0.295 1.00 95.44 277 PHE A N 1
ATOM 2123 C CA . PHE A 1 277 ? -2.391 -5.725 -1.695 1.00 95.44 277 PHE A CA 1
ATOM 2124 C C . PHE A 1 277 ? -1.793 -6.792 -2.611 1.00 95.44 277 PHE A C 1
ATOM 2126 O O . PHE A 1 277 ? -2.269 -6.968 -3.726 1.00 95.44 277 PHE A O 1
ATOM 2133 N N . VAL A 1 278 ? -0.782 -7.525 -2.144 1.00 94.81 278 VAL A N 1
ATOM 2134 C CA . VAL A 1 278 ? -0.033 -8.475 -2.980 1.00 94.81 278 VAL A CA 1
ATOM 2135 C C . VAL A 1 278 ? -0.699 -9.845 -2.986 1.00 94.81 278 VAL A C 1
ATOM 2137 O O . VAL A 1 278 ? -0.834 -10.466 -4.031 1.00 94.81 278 VAL A O 1
ATOM 2140 N N . ASP A 1 279 ? -1.178 -10.338 -1.851 1.00 95.62 279 ASP A N 1
ATOM 2141 C CA . ASP A 1 279 ? -1.809 -11.664 -1.802 1.00 95.62 279 ASP A CA 1
ATOM 2142 C C . ASP A 1 279 ? -3.274 -11.605 -2.267 1.00 95.62 279 ASP A C 1
ATOM 2144 O O . ASP A 1 279 ? -3.853 -12.592 -2.732 1.00 95.62 279 ASP A O 1
ATOM 2148 N N . ARG A 1 280 ? -3.881 -10.415 -2.196 1.00 93.38 280 ARG A N 1
ATOM 2149 C CA . ARG A 1 280 ? -5.232 -10.144 -2.690 1.00 93.38 280 ARG A CA 1
ATOM 2150 C C . ARG A 1 280 ? -5.162 -9.716 -4.150 1.00 93.38 280 ARG A C 1
ATOM 2152 O O . ARG A 1 280 ? -4.861 -8.572 -4.458 1.00 93.38 280 ARG A O 1
ATOM 2159 N N . TRP A 1 281 ? -5.550 -10.606 -5.063 1.00 94.81 281 TRP A N 1
ATOM 2160 C CA . TRP A 1 281 ? -5.817 -10.218 -6.453 1.00 94.81 281 TRP A CA 1
ATOM 2161 C C . TRP A 1 281 ? -7.016 -9.266 -6.497 1.00 94.81 281 TRP A C 1
ATOM 2163 O O . TRP A 1 281 ? -8.167 -9.697 -6.555 1.00 94.81 281 TRP A O 1
ATOM 2173 N N . LEU A 1 282 ? -6.772 -7.962 -6.417 1.00 95.75 282 LEU A N 1
ATOM 2174 C CA . LEU A 1 282 ? -7.801 -6.929 -6.460 1.00 95.75 282 LEU A CA 1
ATOM 2175 C C . LEU A 1 282 ? -7.636 -6.130 -7.750 1.00 95.75 282 LEU A C 1
ATOM 2177 O O . LEU A 1 282 ? -6.549 -5.647 -8.054 1.00 95.75 282 LEU A O 1
ATOM 2181 N N . CYS A 1 283 ? -8.708 -6.002 -8.532 1.00 94.06 283 CYS A N 1
ATOM 2182 C CA . CYS A 1 283 ? -8.676 -5.132 -9.705 1.00 94.06 283 CYS A CA 1
ATOM 2183 C C . CYS A 1 283 ? -8.736 -3.656 -9.291 1.00 94.06 283 CYS A C 1
ATOM 2185 O O . CYS A 1 283 ? -9.307 -3.319 -8.247 1.00 94.06 283 CYS A O 1
ATOM 2187 N N . LEU A 1 284 ? -8.225 -2.779 -10.157 1.00 92.44 284 LEU A N 1
ATOM 2188 C CA . LEU A 1 284 ? -8.196 -1.329 -9.953 1.00 92.44 284 LEU A CA 1
ATOM 2189 C C . LEU A 1 284 ? -9.549 -0.753 -9.503 1.00 92.44 284 LEU A C 1
ATOM 2191 O O . LEU A 1 284 ? -9.631 -0.094 -8.472 1.00 92.44 284 LEU A O 1
ATOM 2195 N N . ARG A 1 285 ? -10.638 -1.083 -10.210 1.00 93.88 285 ARG A N 1
ATOM 2196 C CA . ARG A 1 285 ? -11.987 -0.601 -9.867 1.00 93.88 285 ARG A CA 1
ATOM 2197 C C . ARG A 1 285 ? -12.395 -0.981 -8.442 1.00 93.88 285 ARG A C 1
ATOM 2199 O O . ARG A 1 285 ? -13.006 -0.186 -7.734 1.00 93.88 285 ARG A O 1
ATOM 2206 N N . CYS A 1 286 ? -12.116 -2.214 -8.020 1.00 94.75 286 CYS A N 1
ATOM 2207 C CA . CYS A 1 286 ? -12.461 -2.653 -6.671 1.00 94.75 286 CYS A CA 1
ATOM 2208 C C . CYS A 1 286 ? -11.575 -1.994 -5.609 1.00 94.75 286 CYS A C 1
ATOM 2210 O O . CYS A 1 286 ? -12.097 -1.700 -4.534 1.00 94.75 286 CYS A O 1
ATOM 2212 N N . TYR A 1 287 ? -10.302 -1.732 -5.922 1.00 95.31 287 TYR A N 1
ATOM 2213 C CA . TYR A 1 287 ? -9.402 -0.957 -5.070 1.00 95.31 287 TYR A CA 1
ATOM 2214 C C . TYR A 1 287 ? -9.882 0.487 -4.890 1.00 95.31 287 TYR A C 1
ATOM 2216 O O . TYR A 1 287 ? -9.958 0.954 -3.761 1.00 95.31 287 TYR A O 1
ATOM 2224 N N . GLU A 1 288 ? -10.279 1.184 -5.955 1.00 93.81 288 GLU A N 1
ATOM 2225 C CA . GLU A 1 288 ? -10.776 2.565 -5.855 1.00 93.81 288 GLU A CA 1
ATOM 2226 C C . GLU A 1 288 ? -12.043 2.661 -4.994 1.00 93.81 288 GLU A C 1
ATOM 2228 O O . GLU A 1 288 ? -12.157 3.549 -4.147 1.00 93.81 288 GLU A O 1
ATOM 2233 N N . VAL A 1 289 ? -12.972 1.711 -5.153 1.00 94.50 289 VAL A N 1
ATOM 2234 C CA . VAL A 1 289 ? -14.164 1.617 -4.294 1.00 94.50 289 VAL A CA 1
ATOM 2235 C C . VAL A 1 289 ? -13.766 1.364 -2.840 1.00 94.50 289 VAL A C 1
ATOM 2237 O O . VAL A 1 289 ? -14.335 1.973 -1.937 1.00 94.50 289 VAL A O 1
ATOM 2240 N N . GLU A 1 290 ? -12.803 0.473 -2.596 1.00 95.25 290 GLU A N 1
ATOM 2241 C CA . GLU A 1 290 ? -12.277 0.186 -1.257 1.00 95.25 290 GLU A CA 1
ATOM 2242 C C . GLU A 1 290 ? -11.621 1.424 -0.631 1.00 95.25 290 GLU A C 1
ATOM 2244 O O . GLU A 1 290 ? -12.038 1.841 0.448 1.00 95.25 290 GLU A O 1
ATOM 2249 N N . LYS A 1 291 ? -10.713 2.093 -1.346 1.00 93.88 291 LYS A N 1
ATOM 2250 C CA . LYS A 1 291 ? -10.062 3.348 -0.939 1.00 93.88 291 LYS A CA 1
ATOM 2251 C C . LYS A 1 291 ? -11.077 4.447 -0.618 1.00 93.88 291 LYS A C 1
ATOM 2253 O O . LYS A 1 291 ? -10.967 5.090 0.422 1.00 93.88 291 LYS A O 1
ATOM 2258 N N . SER A 1 292 ? -12.085 4.639 -1.471 1.00 92.25 292 SER A N 1
ATOM 2259 C CA . SER A 1 292 ? -13.150 5.625 -1.246 1.00 92.25 292 SER A CA 1
ATOM 2260 C C . SER A 1 292 ? -13.989 5.286 -0.012 1.00 92.25 292 SER A C 1
ATOM 2262 O O . SER A 1 292 ? -14.230 6.156 0.822 1.00 92.25 292 SER A O 1
ATOM 2264 N N . THR A 1 293 ? -14.369 4.016 0.151 1.00 93.06 293 THR A N 1
ATOM 2265 C CA . THR A 1 293 ? -15.134 3.557 1.320 1.00 93.06 293 THR A CA 1
ATOM 2266 C C . THR A 1 293 ? -14.342 3.777 2.608 1.00 93.06 293 THR A C 1
ATOM 2268 O O . THR A 1 293 ? -14.895 4.280 3.580 1.00 93.06 293 THR A O 1
ATOM 2271 N N . ILE A 1 294 ? -13.045 3.458 2.611 1.00 93.19 294 ILE A N 1
ATOM 2272 C CA . ILE A 1 294 ? -12.148 3.698 3.749 1.00 93.19 294 ILE A CA 1
ATOM 2273 C C . ILE A 1 294 ? -12.042 5.198 4.050 1.00 93.19 294 ILE A C 1
ATOM 2275 O O . ILE A 1 294 ? -12.180 5.593 5.204 1.00 93.19 294 ILE A O 1
ATOM 2279 N N . GLY A 1 295 ? -11.892 6.044 3.027 1.00 90.31 295 GLY A N 1
ATOM 2280 C CA . GLY A 1 295 ? -11.863 7.500 3.198 1.00 90.31 295 GLY A CA 1
ATOM 2281 C C . GLY A 1 295 ? -13.114 8.048 3.894 1.00 90.31 295 GLY A C 1
ATOM 2282 O O . GLY A 1 295 ? -13.000 8.842 4.824 1.00 90.31 295 GLY A O 1
ATOM 2283 N N . LEU A 1 296 ? -14.301 7.549 3.531 1.00 88.62 296 LEU A N 1
ATOM 2284 C CA . LEU A 1 296 ? -15.567 7.916 4.186 1.00 88.62 296 LEU A CA 1
ATOM 2285 C C . LEU A 1 296 ? -15.637 7.494 5.660 1.00 88.62 296 LEU A C 1
ATOM 2287 O O . LEU A 1 296 ? -16.465 8.002 6.410 1.00 88.62 296 LEU A O 1
ATOM 2291 N N . CYS A 1 297 ? -14.802 6.550 6.089 1.00 87.19 297 CYS A N 1
ATOM 2292 C CA . CYS A 1 297 ? -14.806 6.066 7.463 1.00 87.19 297 CYS A CA 1
ATOM 2293 C C . CYS A 1 297 ? -13.992 6.937 8.417 1.00 87.19 297 CYS A C 1
ATOM 2295 O O . CYS A 1 297 ? -14.222 6.859 9.626 1.00 87.19 297 CYS A O 1
ATOM 2297 N N . ASN A 1 298 ? -13.087 7.756 7.886 1.00 81.75 298 ASN A N 1
ATOM 2298 C CA . ASN A 1 298 ? -12.167 8.551 8.688 1.00 81.75 298 ASN A CA 1
ATOM 2299 C C . ASN A 1 298 ? -12.652 9.978 8.974 1.00 81.75 298 ASN A C 1
ATOM 2301 O O . ASN A 1 298 ? -11.895 10.733 9.568 1.00 81.75 298 ASN A O 1
ATOM 2305 N N . ASN A 1 299 ? -13.895 10.338 8.610 1.00 66.25 299 ASN A N 1
ATOM 2306 C CA . ASN A 1 299 ? -14.604 11.607 8.892 1.00 66.25 299 ASN A CA 1
ATOM 2307 C C . ASN A 1 299 ? -13.844 12.930 8.625 1.00 66.25 299 ASN A C 1
ATOM 2309 O O . ASN A 1 299 ? -14.405 14.003 8.826 1.00 66.25 299 ASN A O 1
ATOM 2313 N N . SER A 1 300 ? -12.600 12.890 8.157 1.00 61.09 300 SER A N 1
ATOM 2314 C CA . SER A 1 300 ? -11.726 14.049 8.054 1.00 61.09 300 SER A CA 1
ATOM 2315 C C . SER A 1 300 ? -11.430 14.326 6.589 1.00 61.09 300 SER A C 1
ATOM 2317 O O . SER A 1 300 ? -10.652 13.611 5.958 1.00 61.09 300 SER A O 1
ATOM 2319 N N . GLU A 1 301 ? -12.058 15.373 6.045 1.00 62.12 301 GLU A N 1
ATOM 2320 C CA . GLU A 1 301 ? -11.743 15.896 4.706 1.00 62.12 301 GLU A CA 1
ATOM 2321 C C . GLU A 1 301 ? -10.278 16.356 4.604 1.00 62.12 301 GLU A C 1
ATOM 2323 O O . GLU A 1 301 ? -9.685 16.326 3.528 1.00 62.12 301 GLU A O 1
ATOM 2328 N N . GLU A 1 302 ? -9.662 16.711 5.735 1.00 67.19 302 GLU A N 1
ATOM 2329 C CA . GLU A 1 302 ? -8.232 16.979 5.838 1.00 67.19 302 GLU A CA 1
ATOM 2330 C C . GLU A 1 302 ? -7.541 15.828 6.557 1.00 67.19 302 GLU A C 1
ATOM 2332 O O . GLU A 1 302 ? -7.812 15.558 7.723 1.00 67.19 302 GLU A O 1
ATOM 2337 N N . PHE A 1 303 ? -6.618 15.151 5.884 1.00 62.25 303 PHE A N 1
ATOM 2338 C CA . PHE A 1 303 ? -5.768 14.150 6.516 1.00 62.25 303 PHE A CA 1
ATOM 2339 C C . PHE A 1 303 ? -4.974 14.803 7.662 1.00 62.25 303 PHE A C 1
ATOM 2341 O O . PHE A 1 303 ? -3.981 15.496 7.432 1.00 62.25 303 PHE A O 1
ATOM 2348 N N . LYS A 1 304 ? -5.423 14.615 8.905 1.00 68.06 304 LYS A N 1
ATOM 2349 C CA . LYS A 1 304 ? -4.665 14.979 10.100 1.00 68.06 304 LYS A CA 1
ATOM 2350 C C . LYS A 1 304 ? -3.880 13.747 10.512 1.00 68.06 304 LYS A C 1
ATOM 2352 O O . LYS A 1 304 ? -4.450 12.672 10.656 1.00 68.06 304 LYS A O 1
ATOM 2357 N N . TRP A 1 305 ? -2.564 13.898 10.646 1.00 67.06 305 TRP A N 1
ATOM 2358 C CA . TRP A 1 305 ? -1.731 12.836 11.199 1.00 67.06 305 TRP A CA 1
ATOM 2359 C C . TRP A 1 305 ? -2.262 12.482 12.587 1.00 67.06 305 TRP A C 1
ATOM 2361 O O . TRP A 1 305 ? -2.479 13.409 13.375 1.00 67.06 305 TRP A O 1
ATOM 2371 N N . PRO A 1 306 ? -2.480 11.191 12.883 1.00 56.31 306 PRO A N 1
ATOM 2372 C CA . PRO A 1 306 ? -3.154 10.811 14.105 1.00 56.31 306 PRO A CA 1
ATOM 2373 C C . PRO A 1 306 ? -2.295 11.166 15.314 1.00 56.31 306 PRO A C 1
ATOM 2375 O O . PRO A 1 306 ? -1.254 10.562 15.574 1.00 56.31 306 PRO A O 1
ATOM 2378 N N . GLY A 1 307 ? -2.726 12.208 16.022 1.00 58.50 307 GLY A N 1
ATOM 2379 C CA . GLY A 1 307 ? -2.084 12.748 17.212 1.00 58.50 307 GLY A CA 1
ATOM 2380 C C . GLY A 1 307 ? -2.842 12.363 18.479 1.00 58.50 307 GLY A C 1
ATOM 2381 O O . GLY A 1 307 ? -4.046 12.118 18.459 1.00 58.50 307 GLY A O 1
ATOM 2382 N N . VAL A 1 308 ? -2.132 12.331 19.606 1.00 55.34 308 VAL A N 1
ATOM 2383 C CA . VAL A 1 308 ? -2.715 12.129 20.940 1.00 55.34 308 VAL A CA 1
ATOM 2384 C C . VAL A 1 308 ? -3.857 13.136 21.147 1.00 55.34 308 VAL A C 1
ATOM 2386 O O . VAL A 1 308 ? -3.615 14.339 21.216 1.00 55.34 308 VAL A O 1
ATOM 2389 N N . GLY A 1 309 ? -5.100 12.656 21.257 1.00 63.84 309 GLY A N 1
ATOM 2390 C CA . GLY A 1 309 ? -6.273 13.523 21.447 1.00 63.84 309 GLY A CA 1
ATOM 2391 C C . GLY A 1 309 ? -7.355 13.443 20.376 1.00 63.84 309 GLY A C 1
ATOM 2392 O O . GLY A 1 309 ? -8.264 14.270 20.412 1.00 63.84 309 GLY A O 1
ATOM 2393 N N . GLU A 1 310 ? -7.298 12.479 19.455 1.00 80.50 310 GLU A N 1
ATOM 2394 C CA . GLU A 1 310 ? -8.409 12.258 18.529 1.00 80.50 310 GLU A CA 1
ATOM 2395 C C . GLU A 1 310 ? -9.721 11.994 19.276 1.00 80.50 310 GLU A C 1
ATOM 2397 O O . GLU A 1 310 ? -9.783 11.273 20.280 1.00 80.50 310 GLU A O 1
ATOM 2402 N N . LEU A 1 311 ? -10.786 12.617 18.778 1.00 89.12 311 LEU A N 1
ATOM 2403 C CA . LEU A 1 311 ? -12.134 12.278 19.189 1.00 89.12 311 LEU A CA 1
ATOM 2404 C C . LEU A 1 311 ? -12.473 10.908 18.603 1.00 89.12 311 LEU A C 1
ATOM 2406 O O . LEU A 1 311 ? -12.131 10.590 17.466 1.00 89.12 311 LEU A O 1
ATOM 2410 N N . CYS A 1 312 ? -13.173 10.103 19.391 1.00 91.75 312 CYS A N 1
ATOM 2411 C CA . CYS A 1 312 ? -13.869 8.929 18.900 1.00 91.75 312 CYS A CA 1
ATOM 2412 C C . CYS A 1 312 ? -14.730 9.320 17.700 1.00 91.75 312 CYS A C 1
ATOM 2414 O O . CYS A 1 312 ? -15.277 10.419 17.654 1.00 91.75 312 CYS A O 1
ATOM 2416 N N . ARG A 1 313 ? -14.959 8.378 16.790 1.00 87.25 313 ARG A N 1
ATOM 2417 C CA . ARG A 1 313 ? -15.947 8.515 15.714 1.00 87.25 313 ARG A CA 1
ATOM 2418 C C . ARG A 1 313 ? -17.342 8.982 16.169 1.00 87.25 313 ARG A C 1
ATOM 2420 O O . ARG A 1 313 ? -18.069 9.553 15.368 1.00 87.25 313 ARG A O 1
ATOM 2427 N N . CYS A 1 314 ? -17.741 8.734 17.420 1.00 90.56 314 CYS A N 1
ATOM 2428 C CA . CYS A 1 314 ? -19.001 9.260 17.957 1.00 90.56 314 CYS A CA 1
ATOM 2429 C C . CYS A 1 314 ? -18.950 10.757 18.299 1.00 90.56 314 CYS A C 1
ATOM 2431 O O . CYS A 1 314 ? -19.961 11.292 18.726 1.00 90.56 314 CYS A O 1
ATOM 2433 N N . GLU A 1 315 ? -17.786 11.397 18.173 1.00 90.81 315 GLU A N 1
ATOM 2434 C CA . GLU A 1 315 ? -17.489 12.818 18.418 1.00 90.81 315 GLU A CA 1
ATOM 2435 C C . GLU A 1 315 ? -17.706 13.301 19.864 1.00 90.81 315 GLU A C 1
ATOM 2437 O O . GLU A 1 315 ? -17.349 14.422 20.211 1.00 90.81 315 GLU A O 1
ATOM 2442 N N . GLU A 1 316 ? -18.225 12.443 20.741 1.00 90.81 316 GLU A N 1
ATOM 2443 C CA . GLU A 1 316 ? -18.551 12.779 22.133 1.00 90.81 316 GLU A CA 1
ATOM 2444 C C . GLU A 1 316 ? -17.397 12.537 23.115 1.00 90.81 316 GLU A C 1
ATOM 2446 O O . GLU A 1 316 ? -17.310 13.185 24.155 1.00 90.81 316 GLU A O 1
ATOM 2451 N N . HIS A 1 317 ? -16.519 11.579 22.815 1.00 93.25 317 HIS A N 1
ATOM 2452 C CA . HIS A 1 317 ? -15.516 11.078 23.756 1.00 93.25 317 HIS A CA 1
ATOM 2453 C C . HIS A 1 317 ? -14.132 11.058 23.119 1.00 93.25 317 HIS A C 1
ATOM 2455 O O . HIS A 1 317 ? -14.006 10.924 21.904 1.00 93.25 317 HIS A O 1
ATOM 2461 N N . LYS A 1 318 ? -13.082 11.119 23.941 1.00 93.00 318 LYS A N 1
ATOM 2462 C CA . LYS A 1 318 ? -11.712 10.863 23.486 1.00 93.00 318 LYS A CA 1
ATOM 2463 C C . LYS A 1 318 ? -11.585 9.403 23.039 1.00 93.00 318 LYS A C 1
ATOM 2465 O O . LYS A 1 318 ? -12.130 8.515 23.695 1.00 93.00 318 LYS A O 1
ATOM 2470 N N . ALA A 1 319 ? -10.894 9.168 21.930 1.00 92.69 319 ALA A N 1
ATOM 2471 C CA . ALA A 1 319 ? -10.548 7.820 21.511 1.00 92.69 319 ALA A CA 1
ATOM 2472 C C . ALA A 1 319 ? -9.416 7.250 22.379 1.00 92.69 319 ALA A C 1
ATOM 2474 O O . ALA A 1 319 ? -8.447 7.940 22.705 1.00 92.69 319 ALA A O 1
ATOM 2475 N N . ASP A 1 320 ? -9.556 5.985 22.740 1.00 92.56 320 ASP A N 1
ATOM 2476 C CA . ASP A 1 320 ? -8.601 5.176 23.506 1.00 92.56 320 ASP A CA 1
ATOM 2477 C C . ASP A 1 320 ? -8.342 3.812 22.839 1.00 92.56 320 ASP A C 1
ATOM 2479 O O . ASP A 1 320 ? -7.449 3.083 23.263 1.00 92.56 320 ASP A O 1
ATOM 2483 N N . HIS A 1 321 ? -9.048 3.510 21.744 1.00 93.50 321 HIS A N 1
ATOM 2484 C CA . HIS A 1 321 ? -8.816 2.350 20.893 1.00 93.50 321 HIS A CA 1
ATOM 2485 C C . HIS A 1 321 ? -8.708 2.749 19.423 1.00 93.50 321 HIS A C 1
ATOM 2487 O O . HIS A 1 321 ? -9.309 3.725 18.967 1.00 93.50 321 HIS A O 1
ATOM 2493 N N . VAL A 1 322 ? -7.999 1.926 18.653 1.00 94.38 322 VAL A N 1
ATOM 2494 C CA . VAL A 1 322 ? -7.888 2.064 17.200 1.00 94.38 322 VAL A CA 1
ATOM 2495 C C . VAL A 1 322 ? -8.236 0.738 16.539 1.00 94.38 322 VAL A C 1
ATOM 2497 O O . VAL A 1 322 ? -7.637 -0.293 16.841 1.00 94.38 322 VAL A O 1
ATOM 2500 N N . ILE A 1 323 ? -9.182 0.759 15.602 1.00 95.50 323 ILE A N 1
ATOM 2501 C CA . ILE A 1 323 ? -9.596 -0.418 14.831 1.00 95.50 323 ILE A CA 1
ATOM 2502 C C . ILE A 1 323 ? -9.081 -0.316 13.398 1.00 95.50 323 ILE A C 1
ATOM 2504 O O . ILE A 1 323 ? -9.161 0.730 12.756 1.00 95.50 323 ILE A O 1
ATOM 2508 N N . CYS A 1 324 ? -8.568 -1.425 12.877 1.00 96.50 324 CYS A N 1
ATOM 2509 C CA . CYS A 1 324 ? -8.164 -1.577 11.487 1.00 96.50 324 CYS A CA 1
ATOM 2510 C C . CYS A 1 324 ? -9.373 -1.926 10.609 1.00 96.50 324 CYS A C 1
ATOM 2512 O O . CYS A 1 324 ? -9.924 -3.014 10.736 1.00 96.50 324 CYS A O 1
ATOM 2514 N N . VAL A 1 325 ? -9.740 -1.093 9.638 1.00 96.00 325 VAL A N 1
ATOM 2515 C CA . VAL A 1 325 ? -10.865 -1.371 8.716 1.00 96.00 325 VAL A CA 1
ATOM 2516 C C . VAL A 1 325 ? -10.552 -2.416 7.635 1.00 96.00 325 VAL A C 1
ATOM 2518 O O . VAL A 1 325 ? -11.411 -2.746 6.820 1.00 96.00 325 VAL A O 1
ATOM 2521 N N . TRP A 1 326 ? -9.332 -2.953 7.590 1.00 96.12 326 TRP A N 1
ATOM 2522 C CA . TRP A 1 326 ? -9.007 -4.065 6.690 1.00 96.12 326 TRP A CA 1
ATOM 2523 C C . TRP A 1 326 ? -9.427 -5.416 7.264 1.00 96.12 326 TRP A C 1
ATOM 2525 O O . TRP A 1 326 ? -9.919 -6.258 6.518 1.00 96.12 326 TRP A O 1
ATOM 2535 N N . CYS A 1 327 ? -9.259 -5.618 8.575 1.00 96.44 327 CYS A N 1
ATOM 2536 C CA . CYS A 1 327 ? -9.571 -6.885 9.249 1.00 96.44 327 CYS A CA 1
ATOM 2537 C C . CYS A 1 327 ? -10.537 -6.758 10.433 1.00 96.44 327 CYS A C 1
ATOM 2539 O O . CYS A 1 327 ? -10.890 -7.768 11.034 1.00 96.44 327 CYS A O 1
ATOM 2541 N N . TRP A 1 328 ? -10.930 -5.534 10.786 1.00 96.38 328 TRP A N 1
ATOM 2542 C CA . TRP A 1 328 ? -11.694 -5.198 11.988 1.00 96.38 328 TRP A CA 1
ATOM 2543 C C . TRP A 1 328 ? -11.028 -5.624 13.307 1.00 96.38 328 TRP A C 1
ATOM 2545 O O . TRP A 1 328 ? -11.697 -5.882 14.303 1.00 96.38 328 TRP A O 1
ATOM 2555 N N . GLY A 1 329 ? -9.697 -5.713 13.310 1.00 96.94 329 GLY A N 1
ATOM 2556 C CA . GLY A 1 329 ? -8.900 -5.992 14.502 1.00 96.94 329 GLY A CA 1
ATOM 2557 C C . GLY A 1 329 ? -8.373 -4.724 15.171 1.00 96.94 329 GLY A C 1
ATOM 2558 O O . GLY A 1 329 ? -8.212 -3.690 14.522 1.00 96.94 329 GLY A O 1
ATOM 2559 N N . GLU A 1 330 ? -8.065 -4.813 16.459 1.00 96.75 330 GLU A N 1
ATOM 2560 C CA . GLU A 1 330 ? -7.487 -3.723 17.248 1.00 96.75 330 GLU A CA 1
ATOM 2561 C C . GLU A 1 330 ? -6.002 -3.518 16.922 1.00 96.75 330 GLU A C 1
ATOM 2563 O O . GLU A 1 330 ? -5.214 -4.466 16.916 1.00 96.75 330 GLU A O 1
ATOM 2568 N N . VAL A 1 331 ? -5.616 -2.275 16.646 1.00 96.25 331 VAL A N 1
ATOM 2569 C CA . VAL A 1 331 ? -4.231 -1.870 16.389 1.00 96.25 331 VAL A CA 1
ATOM 2570 C C . VAL A 1 331 ? -3.593 -1.447 17.708 1.00 96.25 331 VAL A C 1
ATOM 2572 O O . VAL A 1 331 ? -4.070 -0.524 18.364 1.00 96.25 331 VAL A O 1
ATOM 2575 N N . LYS A 1 332 ? -2.492 -2.099 18.078 1.00 93.31 332 LYS A N 1
ATOM 2576 C CA . LYS A 1 332 ? -1.677 -1.753 19.243 1.00 93.31 332 LYS A CA 1
ATOM 2577 C C . LYS A 1 332 ? -0.524 -0.873 18.783 1.00 93.31 332 LYS A C 1
ATOM 2579 O O . LYS A 1 332 ? 0.549 -1.368 18.459 1.00 93.31 332 LYS A O 1
ATOM 2584 N N . ASP A 1 333 ? -0.753 0.431 18.717 1.00 77.75 333 ASP A N 1
ATOM 2585 C CA . ASP A 1 333 ? 0.330 1.375 18.449 1.00 77.75 333 ASP A CA 1
ATOM 2586 C C . ASP A 1 333 ? 0.961 1.787 19.784 1.00 77.75 333 ASP A C 1
ATOM 2588 O O . ASP A 1 333 ? 0.368 2.528 20.567 1.00 77.75 333 ASP A O 1
ATOM 2592 N N . TYR A 1 334 ? 2.159 1.273 20.065 1.00 59.19 334 TYR A N 1
ATOM 2593 C CA . TYR A 1 334 ? 2.876 1.462 21.334 1.00 59.19 334 TYR A CA 1
ATOM 2594 C C . TYR A 1 334 ? 3.301 2.918 21.624 1.00 59.19 334 TYR A C 1
ATOM 2596 O O . TYR A 1 334 ? 3.948 3.173 22.634 1.00 59.19 334 TYR A O 1
ATOM 2604 N N . ASN A 1 335 ? 2.966 3.881 20.760 1.00 57.84 335 ASN A N 1
ATOM 2605 C CA . ASN A 1 335 ? 3.531 5.232 20.797 1.00 57.84 335 ASN A CA 1
ATOM 2606 C C . ASN A 1 335 ? 2.578 6.336 21.292 1.00 57.84 335 ASN A C 1
ATOM 2608 O O . ASN A 1 335 ? 2.966 7.502 21.266 1.00 57.84 335 ASN A O 1
ATOM 2612 N N . TYR A 1 336 ? 1.358 6.019 21.741 1.00 54.75 336 TYR A N 1
ATOM 2613 C CA . TYR A 1 336 ? 0.424 7.037 22.263 1.00 54.75 336 TYR A CA 1
ATOM 2614 C C . TYR A 1 336 ? 0.563 7.314 23.771 1.00 54.75 336 TYR A C 1
ATOM 2616 O O . TYR A 1 336 ? -0.156 8.160 24.303 1.00 54.75 336 TYR A O 1
ATOM 2624 N N . GLU A 1 337 ? 1.488 6.645 24.464 1.00 45.84 337 GLU A N 1
ATOM 2625 C CA . GLU A 1 337 ? 1.752 6.851 25.895 1.00 45.84 337 GLU A CA 1
ATOM 2626 C C . GLU A 1 337 ? 2.818 7.934 26.157 1.00 45.84 337 GLU A C 1
ATOM 2628 O O . GLU A 1 337 ? 3.786 7.671 26.865 1.00 45.84 337 GLU A O 1
ATOM 2633 N N . HIS A 1 338 ? 2.679 9.150 25.613 1.00 41.81 338 HIS A N 1
ATOM 2634 C CA . HIS A 1 338 ? 3.534 10.288 26.000 1.00 41.81 338 HIS A CA 1
ATOM 2635 C C . HIS A 1 338 ? 2.752 11.590 26.175 1.00 41.81 338 HIS A C 1
ATOM 2637 O O . HIS A 1 338 ? 2.115 12.046 25.197 1.00 41.81 338 HIS A O 1
#

Foldseek 3Di:
DDPPPDDDPDDDDDDDDDDDDDDDDDDDDPVVVVVCVVDPPNVVVLLPDDPVRNVVVLVVDPSNVVVQVVDPVSVCVSVVSVVDDPAPFDWFAFPPPGHIDTPLFFFFQWRFPDWADDPDPVDAIWTWTDGRPDPFIWTFAAPVRPDPDDDPPDDGDDDQRPDSVDDPTLAGWTFATPPDPFGDDTHGSVCQQQDFLLADACQPPDPDPPAHGPHNRCVVVNLQSVLQKAFAAPCCLLPALLCPQQSDVVRLPPLVQADHDPGSDAAGGRDGNCVQGVVRRHGPVRSVSVSVSSNVRHVDPDDDDDAQFDAHPVNPHTGPWMAGSNHRHTRDYVPNPD